Protein AF-0000000085050956 (afdb_homodimer)

Organism: Asticcacaulis excentricus (strain ATCC 15261 / DSM 4724 / KCTC 12464 / NCIMB 9791 / VKM B-1370 / CB 48) (NCBI:txid573065)

Foldseek 3Di:
DPVPDDPVRVVCLLVVLQVLLVLLVVLLVQLVVVHAPVPHGSLNSLLVSLLVVLLVLLVVLVVLCVVPLDVDPVSPVVSVVLNVLSVVLVVCVVVVNSLVSLVSSLVSLVVSLVVQVVCCVVRSHPPVSSVSSVVSSVSSSVSSVSSSVSD/DPVPDDPVRVVCLLVVLQVLLVLLVVLLVQLVVVHAPVPHGSLNSLLVSLLVVLLVLLVVLVVLCVVPLDVDPVSPVVSVVLNVLSVVLVVCVVVVNSLVSLVSSLVSLVVSLVVQVVCCVVRSHPPVSSVSSVVSSVSSSVSSVSSSVSD

Radius of gyration: 18.23 Å; Cα contacts (8 Å, |Δi|>4): 485; chains: 2; bounding box: 40×50×44 Å

pLDDT: mean 95.07, std 8.27, range [38.91, 98.94]

Structure (mmCIF, N/CA/C/O backbone):
data_AF-0000000085050956-model_v1
#
loop_
_entity.id
_entity.type
_entity.pdbx_description
1 polymer 'DUF3429 domain-containing protein'
#
loop_
_atom_site.group_PDB
_atom_site.id
_atom_site.type_symbol
_atom_site.label_atom_id
_atom_site.label_alt_id
_atom_site.label_comp_id
_atom_site.label_asym_id
_atom_site.label_entity_id
_atom_site.label_seq_id
_atom_site.pdbx_PDB_ins_code
_atom_site.Cartn_x
_atom_site.Cartn_y
_atom_site.Cartn_z
_atom_site.occupancy
_atom_site.B_iso_or_equiv
_atom_site.auth_seq_id
_atom_site.auth_comp_id
_atom_site.auth_asym_id
_atom_site.auth_atom_id
_atom_site.pdbx_PDB_model_num
ATOM 1 N N . MET A 1 1 ? 11.992 17.391 16.344 1 38.91 1 MET A N 1
ATOM 2 C CA . MET A 1 1 ? 11.016 16.438 16.875 1 38.91 1 MET A CA 1
ATOM 3 C C . MET A 1 1 ? 9.594 16.906 16.594 1 38.91 1 MET A C 1
ATOM 5 O O . MET A 1 1 ? 9.242 18.062 16.844 1 38.91 1 MET A O 1
ATOM 9 N N . ASP A 1 2 ? 8.93 16.328 15.602 1 52.22 2 ASP A N 1
ATOM 10 C CA . ASP A 1 2 ? 7.715 16.922 15.062 1 52.22 2 ASP A CA 1
ATOM 11 C C . ASP A 1 2 ? 6.742 17.297 16.172 1 52.22 2 ASP A C 1
ATOM 13 O O . ASP A 1 2 ? 6.215 16.438 16.875 1 52.22 2 ASP A O 1
ATOM 17 N N . ALA A 1 3 ? 6.887 18.297 16.719 1 57.88 3 ALA A N 1
ATOM 18 C CA . ALA A 1 3 ? 6.223 18.953 17.844 1 57.88 3 ALA A CA 1
ATOM 19 C C . ALA A 1 3 ? 4.727 18.656 17.844 1 57.88 3 ALA A C 1
ATOM 21 O O . ALA A 1 3 ? 4.082 18.719 18.891 1 57.88 3 ALA A O 1
ATOM 22 N N . THR A 1 4 ? 4.281 17.906 16.75 1 69.56 4 THR A N 1
ATOM 23 C CA . THR A 1 4 ? 2.832 17.734 16.719 1 69.56 4 THR A CA 1
ATOM 24 C C . THR A 1 4 ? 2.439 16.344 17.188 1 69.56 4 THR A C 1
ATOM 26 O O . THR A 1 4 ? 1.281 16.094 17.531 1 69.56 4 THR A O 1
ATOM 29 N N . LEU A 1 5 ? 3.475 15.43 17.406 1 82.06 5 LEU A N 1
ATOM 30 C CA . LEU A 1 5 ? 3.133 14.078 17.828 1 82.06 5 LEU A CA 1
ATOM 31 C C . LEU A 1 5 ? 3.254 13.938 19.344 1 82.06 5 LEU A C 1
ATOM 33 O O . LEU A 1 5 ? 4.215 14.43 19.938 1 82.06 5 LEU A O 1
ATOM 37 N N . SER A 1 6 ? 2.295 13.344 19.938 1 83.75 6 SER A N 1
ATOM 38 C CA . SER A 1 6 ? 2.393 13 21.359 1 83.75 6 SER A CA 1
ATOM 39 C C . SER A 1 6 ? 3.479 11.961 21.594 1 83.75 6 SER A C 1
ATOM 41 O O . SER A 1 6 ? 3.936 11.305 20.656 1 83.75 6 SER A O 1
ATOM 43 N N . LYS A 1 7 ? 3.924 11.844 22.859 1 87.81 7 LYS A N 1
ATOM 44 C CA . LYS A 1 7 ? 4.906 10.836 23.219 1 87.81 7 LYS A CA 1
ATOM 45 C C . LYS A 1 7 ? 4.418 9.438 22.859 1 87.81 7 LYS A C 1
ATOM 47 O O . LYS A 1 7 ? 5.199 8.602 22.391 1 87.81 7 LYS A O 1
ATOM 52 N N . LEU A 1 8 ? 3.156 9.164 23.109 1 86.06 8 LEU A N 1
ATOM 53 C CA . LEU A 1 8 ? 2.562 7.867 22.781 1 86.06 8 LEU A CA 1
ATOM 54 C C . LEU A 1 8 ? 2.572 7.617 21.281 1 86.06 8 LEU A C 1
ATOM 56 O O . LEU A 1 8 ? 2.889 6.512 20.844 1 86.06 8 LEU A O 1
ATOM 60 N N . ASP A 1 9 ? 2.281 8.555 20.5 1 90.25 9 ASP A N 1
ATOM 61 C CA . ASP A 1 9 ? 2.338 8.438 19.047 1 90.25 9 ASP A CA 1
ATOM 62 C C . ASP A 1 9 ? 3.744 8.078 18.578 1 90.25 9 ASP A C 1
ATOM 64 O O . ASP A 1 9 ? 3.916 7.188 17.734 1 90.25 9 ASP A O 1
ATOM 68 N N . THR A 1 10 ? 4.68 8.734 19.172 1 92.06 10 THR A N 1
ATOM 69 C CA . THR A 1 10 ? 6.062 8.516 18.766 1 92.06 10 THR A CA 1
ATOM 70 C C . THR A 1 10 ? 6.492 7.078 19.031 1 92.06 10 THR A C 1
ATOM 72 O O . THR A 1 10 ? 7.176 6.457 18.219 1 92.06 10 THR A O 1
ATOM 75 N N . ARG A 1 11 ? 6.117 6.598 20.172 1 94.44 11 ARG A N 1
ATOM 76 C CA . ARG A 1 11 ? 6.441 5.219 20.531 1 94.44 11 ARG A CA 1
ATOM 77 C C . ARG A 1 11 ? 5.82 4.238 19.531 1 94.44 11 ARG A C 1
ATOM 79 O O . ARG A 1 11 ? 6.473 3.283 19.109 1 94.44 11 ARG A O 1
ATOM 86 N N . TRP A 1 12 ? 4.617 4.441 19.172 1 94.75 12 TRP A N 1
ATOM 87 C CA . TRP A 1 12 ? 3.918 3.547 18.25 1 94.75 12 TRP A CA 1
ATOM 88 C C . TRP A 1 12 ? 4.457 3.695 16.828 1 94.75 12 TRP A C 1
ATOM 90 O O . TRP A 1 12 ? 4.551 2.713 16.094 1 94.75 12 TRP A O 1
ATOM 100 N N . VAL A 1 13 ? 4.781 4.914 16.406 1 96.06 13 VAL A N 1
ATOM 101 C CA . VAL A 1 13 ? 5.391 5.137 15.094 1 96.06 13 VAL A CA 1
ATOM 102 C C . VAL A 1 13 ? 6.684 4.332 14.984 1 96.06 13 VAL A C 1
ATOM 104 O O . VAL A 1 13 ? 6.902 3.623 14 1 96.06 13 VAL A O 1
ATOM 107 N N . THR A 1 14 ? 7.508 4.426 16.031 1 97 14 THR A N 1
ATOM 108 C CA . THR A 1 14 ? 8.789 3.721 16.031 1 97 14 THR A CA 1
ATOM 109 C C . THR A 1 14 ? 8.57 2.211 16.031 1 97 14 THR A C 1
ATOM 111 O O . THR A 1 14 ? 9.141 1.492 15.211 1 97 14 THR A O 1
ATOM 114 N N . ALA A 1 15 ? 7.73 1.714 16.875 1 97.62 15 ALA A N 1
ATOM 115 C CA . ALA A 1 15 ? 7.504 0.28 17.031 1 97.62 15 ALA A CA 1
ATOM 116 C C . ALA A 1 15 ? 6.898 -0.323 15.766 1 97.62 15 ALA A C 1
ATOM 118 O O . ALA A 1 15 ? 7.332 -1.382 15.305 1 97.62 15 ALA A O 1
ATOM 119 N N . LEU A 1 16 ? 5.906 0.321 15.211 1 98.12 16 LEU A N 1
ATOM 120 C CA . LEU A 1 16 ? 5.203 -0.215 14.055 1 98.12 16 LEU A CA 1
ATOM 121 C C . LEU A 1 16 ? 6.07 -0.132 12.805 1 98.12 16 LEU A C 1
ATOM 123 O O . LEU A 1 16 ? 6.012 -1.011 11.938 1 98.12 16 LEU A O 1
ATOM 127 N N . THR A 1 17 ? 6.883 0.932 12.656 1 98.06 17 THR A N 1
ATOM 128 C CA . THR A 1 17 ? 7.812 1.037 11.539 1 98.06 17 THR A CA 1
ATOM 129 C C . THR A 1 17 ? 8.836 -0.095 11.578 1 98.06 17 THR A C 1
ATOM 131 O O . THR A 1 17 ? 9.07 -0.763 10.57 1 98.06 17 THR A O 1
ATOM 134 N N . LEU A 1 18 ? 9.352 -0.387 12.734 1 97.62 18 LEU A N 1
ATOM 135 C CA . LEU A 1 18 ? 10.344 -1.445 12.883 1 97.62 18 LEU A CA 1
ATOM 136 C C . LEU A 1 18 ? 9.711 -2.818 12.672 1 97.62 18 LEU A C 1
ATOM 138 O O . LEU A 1 18 ? 10.312 -3.693 12.047 1 97.62 18 LEU A O 1
ATOM 142 N N . ALA A 1 19 ? 8.5 -2.982 13.148 1 97.94 19 ALA A N 1
ATOM 143 C CA . ALA A 1 19 ? 7.797 -4.254 13.008 1 97.94 19 ALA A CA 1
ATOM 144 C C . ALA A 1 19 ? 7.539 -4.578 11.539 1 97.94 19 ALA A C 1
ATOM 146 O O . ALA A 1 19 ? 7.355 -5.742 11.18 1 97.94 19 ALA A O 1
ATOM 147 N N . GLY A 1 20 ? 7.539 -3.543 10.719 1 97.81 20 GLY A N 1
ATOM 148 C CA . GLY A 1 20 ? 7.324 -3.732 9.297 1 97.81 20 GLY A CA 1
ATOM 149 C C . GLY A 1 20 ? 8.414 -4.547 8.625 1 97.81 20 GLY A C 1
ATOM 150 O O . GLY A 1 20 ? 8.219 -5.078 7.531 1 97.81 20 GLY A O 1
ATOM 151 N N . GLY A 1 21 ? 9.531 -4.715 9.258 1 98.31 21 GLY A N 1
ATOM 152 C CA . GLY A 1 21 ? 10.648 -5.465 8.703 1 98.31 21 GLY A CA 1
ATOM 153 C C . GLY A 1 21 ? 10.578 -6.949 8.992 1 98.31 21 GLY A C 1
ATOM 154 O O . GLY A 1 21 ? 11.289 -7.742 8.375 1 98.31 21 GLY A O 1
ATOM 155 N N . LEU A 1 22 ? 9.711 -7.387 9.836 1 98.5 22 LEU A N 1
ATOM 156 C CA . LEU A 1 22 ? 9.695 -8.75 10.352 1 98.5 22 LEU A CA 1
ATOM 157 C C . LEU A 1 22 ? 9.391 -9.742 9.234 1 98.5 22 LEU A C 1
ATOM 159 O O . LEU A 1 22 ? 10.07 -10.766 9.094 1 98.5 22 LEU A O 1
ATOM 163 N N . PRO A 1 23 ? 8.43 -9.562 8.422 1 98.69 23 PRO A N 1
ATOM 164 C CA . PRO A 1 23 ? 8.148 -10.539 7.371 1 98.69 23 PRO A CA 1
ATOM 165 C C . PRO A 1 23 ? 9.297 -10.695 6.379 1 98.69 23 PRO A C 1
ATOM 167 O O . PRO A 1 23 ? 9.492 -11.773 5.812 1 98.69 23 PRO A O 1
ATOM 170 N N . PHE A 1 24 ? 10.047 -9.617 6.223 1 98.88 24 PHE A N 1
ATOM 171 C CA . PHE A 1 24 ? 11.188 -9.719 5.328 1 98.88 24 PHE A CA 1
ATOM 172 C C . PHE A 1 24 ? 12.25 -10.648 5.906 1 98.88 24 PHE A C 1
ATOM 174 O O . PHE A 1 24 ? 12.859 -11.43 5.176 1 98.88 24 PHE A O 1
ATOM 181 N N . ILE A 1 25 ? 12.477 -10.516 7.176 1 98.75 25 ILE A N 1
ATOM 182 C CA . ILE A 1 25 ? 13.406 -11.422 7.848 1 98.75 25 ILE A CA 1
ATOM 183 C C . ILE A 1 25 ? 12.914 -12.859 7.723 1 98.75 25 ILE A C 1
ATOM 185 O O . ILE A 1 25 ? 13.688 -13.766 7.426 1 98.75 25 ILE A O 1
ATOM 189 N N . ALA A 1 26 ? 11.656 -13.055 7.961 1 98.31 26 ALA A N 1
ATOM 190 C CA . ALA A 1 26 ? 11.055 -14.37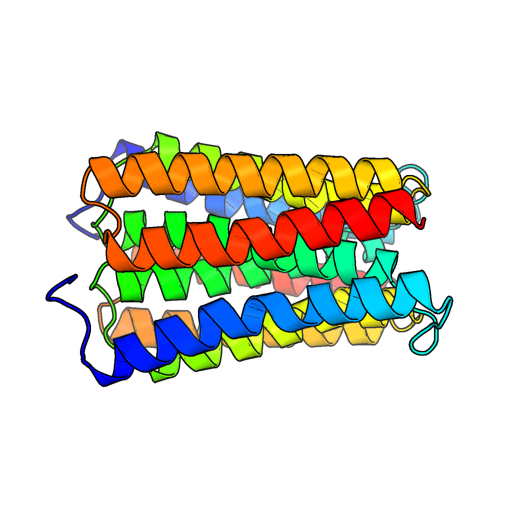5 7.812 1 98.31 26 ALA A CA 1
ATOM 191 C C . ALA A 1 26 ? 11.25 -14.914 6.398 1 98.31 26 ALA A C 1
ATOM 193 O O . ALA A 1 26 ? 11.523 -16.094 6.207 1 98.31 26 ALA A O 1
ATOM 194 N N . ALA A 1 27 ? 11.078 -14.094 5.418 1 98.56 27 ALA A N 1
ATOM 195 C CA . ALA A 1 27 ? 11.234 -14.5 4.023 1 98.56 27 ALA A CA 1
ATOM 196 C C . ALA A 1 27 ? 12.656 -14.984 3.752 1 98.56 27 ALA A C 1
ATOM 198 O O . ALA A 1 27 ? 12.852 -15.969 3.029 1 98.56 27 ALA A O 1
ATOM 199 N N . VAL A 1 28 ? 13.617 -14.297 4.305 1 98.69 28 VAL A N 1
ATOM 200 C CA . VAL A 1 28 ? 15.016 -14.695 4.148 1 98.69 28 VAL A CA 1
ATOM 201 C C . VAL A 1 28 ? 15.227 -16.078 4.766 1 98.69 28 VAL A C 1
ATOM 203 O O . VAL A 1 28 ? 15.844 -16.953 4.152 1 98.69 28 VAL A O 1
ATOM 206 N N . LEU A 1 29 ? 14.703 -16.234 5.969 1 98.31 29 LEU A N 1
ATOM 207 C CA . LEU A 1 29 ? 14.859 -17.516 6.656 1 98.31 29 LEU A CA 1
ATOM 208 C C . LEU A 1 29 ? 14.211 -18.641 5.859 1 98.31 29 LEU A C 1
ATOM 210 O O . LEU A 1 29 ? 14.789 -19.719 5.715 1 98.31 29 LEU A O 1
ATOM 214 N N . MET A 1 30 ? 13.078 -18.422 5.328 1 98.06 30 MET A N 1
ATOM 215 C CA . MET A 1 30 ? 12.375 -19.422 4.52 1 98.06 30 MET A CA 1
ATOM 216 C C . MET A 1 30 ? 13.172 -19.75 3.262 1 98.06 30 MET A C 1
ATOM 218 O O . MET A 1 30 ? 13.289 -20.922 2.893 1 98.06 30 MET A O 1
ATOM 222 N N . ALA A 1 31 ? 13.633 -18.766 2.609 1 97.62 31 ALA A N 1
ATOM 223 C CA . ALA A 1 31 ? 14.414 -18.984 1.395 1 97.62 31 ALA A CA 1
ATOM 224 C C . ALA A 1 31 ? 15.695 -19.766 1.697 1 97.62 31 ALA A C 1
ATOM 226 O O . ALA A 1 31 ? 16.062 -20.672 0.951 1 97.62 31 ALA A O 1
ATOM 227 N N . ALA A 1 32 ? 16.391 -19.438 2.75 1 97.69 32 ALA A N 1
ATOM 228 C CA . ALA A 1 32 ? 17.672 -20.062 3.123 1 97.69 32 ALA A CA 1
ATOM 229 C C . ALA A 1 32 ? 17.469 -21.516 3.51 1 97.69 32 ALA A C 1
ATOM 231 O O . ALA A 1 32 ? 18.312 -22.359 3.211 1 97.69 32 ALA A O 1
ATOM 232 N N . LEU A 1 33 ? 16.375 -21.781 4.156 1 97.06 33 LEU A N 1
ATOM 233 C CA . LEU A 1 33 ? 16.141 -23.125 4.66 1 97.06 33 LEU A CA 1
ATOM 234 C C . LEU A 1 33 ? 15.375 -23.969 3.639 1 97.06 33 LEU A C 1
ATOM 236 O O . LEU A 1 33 ? 15.219 -25.172 3.812 1 97.06 33 LEU A O 1
ATOM 240 N N . GLY A 1 34 ? 14.844 -23.359 2.59 1 95.06 34 GLY A N 1
ATOM 241 C CA . GLY A 1 34 ? 14.086 -24.047 1.565 1 95.06 34 GLY A CA 1
ATOM 242 C C . GLY A 1 34 ? 12.734 -24.531 2.057 1 95.06 34 GLY A C 1
ATOM 243 O O . GLY A 1 34 ? 12.25 -25.578 1.626 1 95.06 34 GLY A O 1
ATOM 244 N N . VAL A 1 35 ? 12.211 -23.766 3.021 1 94.88 35 VAL A N 1
ATOM 245 C CA . VAL A 1 35 ? 10.93 -24.188 3.58 1 94.88 35 VAL A CA 1
ATOM 246 C C . VAL A 1 35 ? 9.805 -23.328 3.004 1 94.88 35 VAL A C 1
ATOM 248 O O . VAL A 1 35 ? 10.047 -22.203 2.557 1 94.88 35 VAL A O 1
ATOM 251 N N . ARG A 1 36 ? 8.617 -23.875 2.99 1 94.06 36 ARG A N 1
ATOM 252 C CA . ARG A 1 36 ? 7.418 -23.172 2.541 1 94.06 36 ARG A CA 1
ATOM 253 C C . ARG A 1 36 ? 6.383 -23.078 3.658 1 94.06 36 ARG A C 1
ATOM 255 O O . ARG A 1 36 ? 6.316 -23.953 4.52 1 94.06 36 ARG A O 1
ATOM 262 N N . LEU A 1 37 ? 5.754 -21.969 3.762 1 91.25 37 LEU A N 1
ATOM 263 C CA . LEU A 1 37 ? 4.547 -21.859 4.566 1 91.25 37 LEU A CA 1
ATOM 264 C C . LEU A 1 37 ? 3.312 -22.234 3.754 1 91.25 37 LEU A C 1
ATOM 266 O O . LEU A 1 37 ? 2.768 -21.406 3.021 1 91.25 37 LEU A O 1
ATOM 270 N N . LEU A 1 38 ? 2.9 -23.531 3.912 1 87 38 LEU A N 1
ATOM 271 C CA . LEU A 1 38 ? 1.917 -24.109 3.008 1 87 38 LEU A CA 1
ATOM 272 C C . LEU A 1 38 ? 2.424 -24.094 1.569 1 87 38 LEU A C 1
ATOM 274 O O . LEU A 1 38 ? 3.414 -24.766 1.25 1 87 38 LEU A O 1
ATOM 278 N N . THR A 1 39 ? 1.884 -23.188 0.75 1 91.81 39 THR A N 1
ATOM 279 C CA . THR A 1 39 ? 2.32 -23.172 -0.642 1 91.81 39 THR A CA 1
ATOM 280 C C . THR A 1 39 ? 3.248 -21.984 -0.896 1 91.81 39 THR A C 1
ATOM 282 O O . THR A 1 39 ? 3.797 -21.844 -1.99 1 91.81 39 THR A O 1
ATOM 285 N N . LEU A 1 40 ? 3.498 -21.219 0.115 1 96.38 40 LEU A N 1
ATOM 286 C CA . LEU A 1 40 ? 4.188 -19.953 -0.066 1 96.38 40 LEU A CA 1
ATOM 287 C C . LEU A 1 40 ? 5.684 -20.109 0.182 1 96.38 40 LEU A C 1
ATOM 289 O O . LEU A 1 40 ? 6.098 -20.625 1.223 1 96.38 40 LEU A O 1
ATOM 293 N N . SER A 1 41 ? 6.477 -19.703 -0.752 1 97 41 SER A N 1
ATOM 294 C CA . SER A 1 41 ? 7.93 -19.703 -0.626 1 97 41 SER A CA 1
ATOM 295 C C . SER A 1 41 ? 8.438 -18.391 -0.049 1 97 41 SER A C 1
ATOM 297 O O . SER A 1 41 ? 7.664 -17.438 0.118 1 97 41 SER A O 1
ATOM 299 N N . GLY A 1 42 ? 9.727 -18.281 0.291 1 97.75 42 GLY A N 1
ATOM 300 C CA . GLY A 1 42 ? 10.367 -17.062 0.735 1 97.75 42 GLY A CA 1
ATOM 301 C C . GLY A 1 42 ? 10.164 -15.898 -0.223 1 97.75 42 GLY A C 1
ATOM 302 O O . GLY A 1 42 ? 9.703 -14.828 0.18 1 97.75 42 GLY A O 1
ATOM 303 N N . PRO A 1 43 ? 10.43 -16.156 -1.521 1 98.06 43 PRO A N 1
ATOM 304 C CA . PRO A 1 43 ? 10.219 -15.109 -2.516 1 98.06 43 PRO A CA 1
ATOM 305 C C . PRO A 1 43 ? 8.758 -14.656 -2.594 1 98.06 43 PRO A C 1
ATOM 307 O O . PRO A 1 43 ? 8.484 -13.469 -2.773 1 98.06 43 PRO A O 1
ATOM 310 N N . ASP A 1 44 ? 7.805 -15.523 -2.408 1 97.94 44 ASP A N 1
ATOM 311 C CA . ASP A 1 44 ? 6.395 -15.141 -2.4 1 97.94 44 ASP A CA 1
ATOM 312 C C . ASP A 1 44 ? 6.105 -14.141 -1.285 1 97.94 44 ASP A C 1
ATOM 314 O O . ASP A 1 44 ? 5.441 -13.125 -1.512 1 97.94 44 ASP A O 1
ATOM 318 N N . ILE A 1 45 ? 6.617 -14.461 -0.102 1 98.44 45 ILE A N 1
ATOM 319 C CA . ILE A 1 45 ? 6.406 -13.617 1.066 1 98.44 45 ILE A CA 1
ATOM 320 C C . ILE A 1 45 ? 7.086 -12.266 0.852 1 98.44 45 ILE A C 1
ATOM 322 O O . ILE A 1 45 ? 6.465 -11.211 1.041 1 98.44 45 ILE A O 1
ATOM 326 N N . ALA A 1 46 ? 8.336 -12.305 0.409 1 98.81 46 ALA A N 1
ATOM 327 C CA . ALA A 1 46 ? 9.125 -11.086 0.223 1 98.81 46 ALA A CA 1
ATOM 328 C C . ALA A 1 46 ? 8.477 -10.164 -0.81 1 98.81 46 ALA A C 1
ATOM 330 O O . ALA A 1 46 ? 8.367 -8.953 -0.595 1 98.81 46 ALA A O 1
ATOM 331 N N . ILE A 1 47 ? 8 -10.727 -1.901 1 98.81 47 ILE A N 1
ATOM 332 C CA . ILE A 1 47 ? 7.523 -9.93 -3.027 1 98.81 47 ILE A CA 1
ATOM 333 C C . ILE A 1 47 ? 6.141 -9.367 -2.705 1 98.81 47 ILE A C 1
ATOM 335 O O . ILE A 1 47 ? 5.891 -8.172 -2.898 1 98.81 47 ILE A O 1
ATOM 339 N N . THR A 1 48 ? 5.223 -10.164 -2.203 1 98.75 48 THR A N 1
ATOM 340 C CA . THR A 1 48 ? 3.879 -9.68 -1.92 1 98.75 48 THR A CA 1
ATOM 341 C C . THR A 1 48 ? 3.902 -8.664 -0.781 1 98.75 48 THR A C 1
ATOM 343 O O . THR A 1 48 ? 3.271 -7.605 -0.872 1 98.75 48 THR A O 1
ATOM 346 N N . TYR A 1 49 ? 4.66 -8.961 0.228 1 98.88 49 TYR A N 1
ATOM 347 C CA . TYR A 1 49 ? 4.75 -8.039 1.353 1 98.88 49 TYR A CA 1
ATOM 348 C C . TYR A 1 49 ? 5.488 -6.766 0.955 1 98.88 49 TYR A C 1
ATOM 350 O O . TYR A 1 49 ? 5.121 -5.668 1.381 1 98.88 49 TYR A O 1
ATOM 358 N N . GLY A 1 50 ? 6.555 -6.934 0.204 1 98.94 50 GLY A N 1
ATOM 359 C CA . GLY A 1 50 ? 7.277 -5.77 -0.289 1 98.94 50 GLY A CA 1
ATOM 360 C C . GLY A 1 50 ? 6.402 -4.809 -1.066 1 98.94 50 GLY A C 1
ATOM 361 O O . GLY A 1 50 ? 6.496 -3.592 -0.886 1 98.94 50 GLY A O 1
ATOM 362 N N . ALA A 1 51 ? 5.566 -5.332 -1.925 1 98.88 51 ALA A N 1
ATOM 363 C CA . ALA A 1 51 ? 4.66 -4.484 -2.693 1 98.88 51 ALA A CA 1
ATOM 364 C C . ALA A 1 51 ? 3.684 -3.754 -1.775 1 98.88 51 ALA A C 1
ATOM 366 O O . ALA A 1 51 ? 3.375 -2.58 -1.996 1 98.88 51 ALA A O 1
ATOM 367 N N . VAL A 1 52 ? 3.238 -4.418 -0.758 1 98.75 52 VAL A N 1
ATOM 368 C CA . VAL A 1 52 ? 2.287 -3.883 0.209 1 98.75 52 VAL A CA 1
ATOM 369 C C . VAL A 1 52 ? 2.932 -2.742 0.993 1 98.75 52 VAL A C 1
ATOM 371 O O . VAL A 1 52 ? 2.361 -1.655 1.103 1 98.75 52 VAL A O 1
ATOM 374 N N . ILE A 1 53 ? 4.074 -2.934 1.493 1 98.88 53 ILE A N 1
ATOM 375 C CA . ILE A 1 53 ? 4.746 -1.932 2.314 1 98.88 53 ILE A CA 1
ATOM 376 C C . ILE A 1 53 ? 5.172 -0.753 1.442 1 98.88 53 ILE A C 1
ATOM 378 O O . ILE A 1 53 ? 5.074 0.403 1.857 1 98.88 53 ILE A O 1
ATOM 382 N N . ALA A 1 54 ? 5.719 -1.061 0.273 1 98.94 54 ALA A N 1
ATOM 383 C CA . ALA A 1 54 ? 6.074 0.026 -0.636 1 98.94 54 ALA A CA 1
ATOM 384 C C . ALA A 1 54 ? 4.859 0.895 -0.955 1 98.94 54 ALA A C 1
ATOM 386 O O . ALA A 1 54 ? 4.957 2.123 -0.974 1 98.94 54 ALA A O 1
ATOM 387 N N . SER A 1 55 ? 3.719 0.309 -1.198 1 98.94 55 SER A N 1
ATOM 388 C CA . SER A 1 55 ? 2.49 1.039 -1.497 1 98.94 55 SER A CA 1
ATOM 389 C C . SER A 1 55 ? 2.018 1.843 -0.29 1 98.94 55 SER A C 1
ATOM 391 O O . SER A 1 55 ? 1.496 2.949 -0.44 1 98.94 55 SER A O 1
ATOM 393 N N . PHE A 1 56 ? 2.182 1.274 0.877 1 98.94 56 PHE A N 1
ATOM 394 C CA . PHE A 1 56 ? 1.9 1.978 2.123 1 98.94 56 PHE A CA 1
ATOM 395 C C . PHE A 1 56 ? 2.693 3.275 2.205 1 98.94 56 PHE A C 1
ATOM 397 O O . PHE A 1 56 ? 2.143 4.324 2.541 1 98.94 56 PHE A O 1
ATOM 404 N N . LEU A 1 57 ? 3.955 3.203 1.862 1 98.88 57 LEU A N 1
ATOM 405 C CA . LEU A 1 57 ? 4.824 4.375 1.919 1 98.88 57 LEU A CA 1
ATOM 406 C C . LEU A 1 57 ? 4.418 5.402 0.871 1 98.88 57 LEU A C 1
ATOM 408 O O . LEU A 1 57 ? 4.523 6.609 1.105 1 98.88 57 LEU A O 1
ATOM 412 N N . CYS A 1 58 ? 3.996 4.926 -0.294 1 98.81 58 CYS A N 1
ATOM 413 C CA . CYS A 1 58 ? 3.475 5.844 -1.299 1 98.81 58 CYS A CA 1
ATOM 414 C C . CYS A 1 58 ? 2.248 6.586 -0.776 1 98.81 58 CYS A C 1
ATOM 416 O O . CYS A 1 58 ? 2.115 7.793 -0.978 1 98.81 58 CYS A O 1
ATOM 418 N N . GLY A 1 59 ? 1.372 5.836 -0.068 1 98.62 59 GLY A N 1
ATOM 419 C CA . GLY A 1 59 ? 0.212 6.457 0.551 1 98.62 59 GLY A CA 1
ATOM 420 C C . GLY A 1 59 ? 0.576 7.457 1.631 1 98.62 59 GLY A C 1
ATOM 421 O O . GLY A 1 59 ? -0.075 8.492 1.767 1 98.62 59 GLY A O 1
ATOM 422 N N . LEU A 1 60 ? 1.57 7.145 2.361 1 98.31 60 LEU A N 1
ATOM 423 C CA . LEU A 1 60 ? 2.051 8.039 3.408 1 98.31 60 LEU A CA 1
ATOM 424 C C . LEU A 1 60 ? 2.398 9.414 2.832 1 98.31 60 LEU A C 1
ATOM 426 O O . LEU A 1 60 ? 2.064 10.438 3.422 1 98.31 60 LEU A O 1
ATOM 430 N N . HIS A 1 61 ? 3.025 9.445 1.652 1 97.88 61 HIS A N 1
ATOM 431 C CA . HIS A 1 61 ? 3.342 10.711 0.99 1 97.88 61 HIS A CA 1
ATOM 432 C C . HIS A 1 61 ? 2.076 11.484 0.639 1 97.88 61 HIS A C 1
ATOM 434 O O . HIS A 1 61 ? 2.025 12.703 0.792 1 97.88 61 HIS A O 1
ATOM 440 N N . TRP A 1 62 ? 1.091 10.766 0.177 1 97.12 62 TRP A N 1
ATOM 441 C CA . TRP A 1 62 ? -0.197 11.391 -0.099 1 97.12 62 TRP A CA 1
ATOM 442 C C . TRP A 1 62 ? -0.78 12.016 1.164 1 97.12 62 TRP A C 1
ATOM 444 O O . TRP A 1 62 ? -1.304 13.133 1.128 1 97.12 62 TRP A O 1
ATOM 454 N N . GLY A 1 63 ? -0.71 11.273 2.248 1 96 63 GLY A N 1
ATOM 455 C CA . GLY A 1 63 ? -1.218 11.789 3.512 1 96 63 GLY A CA 1
ATOM 456 C C . GLY A 1 63 ? -0.538 13.078 3.947 1 96 63 GLY A C 1
ATOM 457 O O . GLY A 1 63 ? -1.187 13.977 4.484 1 96 63 GLY A O 1
ATOM 458 N N . LEU A 1 64 ? 0.731 13.18 3.727 1 94.69 64 LEU A N 1
ATOM 459 C CA . LEU A 1 64 ? 1.469 14.391 4.066 1 94.69 64 LEU A CA 1
ATOM 460 C C . LEU A 1 64 ? 0.968 15.578 3.252 1 94.69 64 LEU A C 1
ATOM 462 O O . LEU A 1 64 ? 0.878 16.688 3.768 1 94.69 64 LEU A O 1
ATOM 466 N N . VAL A 1 65 ? 0.649 15.305 1.993 1 94 65 VAL A N 1
ATOM 467 C CA . VAL A 1 65 ? 0.162 16.375 1.127 1 94 65 VAL A CA 1
ATOM 468 C C . VAL A 1 65 ? -1.247 16.781 1.551 1 94 65 VAL A C 1
ATOM 470 O O . VAL A 1 65 ? -1.53 17.969 1.729 1 94 65 VAL A O 1
ATOM 473 N N . LEU A 1 66 ? -2.094 15.828 1.801 1 92.94 66 LEU A N 1
ATOM 474 C CA . LEU A 1 66 ? -3.48 16.109 2.16 1 92.94 66 LEU A CA 1
ATOM 475 C C . LEU A 1 66 ? -3.566 16.75 3.541 1 92.94 66 LEU A C 1
ATOM 477 O O . LEU A 1 66 ? -4.484 17.516 3.814 1 92.94 66 LEU A O 1
ATOM 481 N N . GLY A 1 67 ? -2.582 16.391 4.281 1 89 67 GLY A N 1
ATOM 482 C CA . GLY A 1 67 ? -2.543 16.953 5.621 1 89 67 GLY A CA 1
ATOM 483 C C . GLY A 1 67 ? -1.889 18.328 5.676 1 89 67 GLY A C 1
ATOM 484 O O . GLY A 1 67 ? -1.859 18.969 6.727 1 89 67 GLY A O 1
ATOM 485 N N . GLY A 1 68 ? -1.335 18.781 4.582 1 86 68 GLY A N 1
ATOM 486 C CA . GLY A 1 68 ? -0.835 20.141 4.492 1 86 68 GLY A CA 1
ATOM 487 C C . GLY A 1 68 ? 0.641 20.266 4.82 1 86 68 GLY A C 1
ATOM 488 O O . GLY A 1 68 ? 1.169 21.375 4.945 1 86 68 GLY A O 1
ATOM 489 N N . ARG A 1 69 ? 1.25 19.125 4.949 1 79.5 69 ARG A N 1
ATOM 490 C CA . ARG A 1 69 ? 2.652 19.188 5.348 1 79.5 69 ARG A CA 1
ATOM 491 C C . ARG A 1 69 ? 3.566 19.234 4.125 1 79.5 69 ARG A C 1
ATOM 493 O O . ARG A 1 69 ? 4.742 19.594 4.238 1 79.5 69 ARG A O 1
ATOM 500 N N . ALA A 1 70 ? 3.014 18.859 3.023 1 76.19 70 ALA A N 1
ATOM 501 C CA . ALA A 1 70 ? 3.771 18.906 1.776 1 76.19 70 ALA A CA 1
ATOM 502 C C . ALA A 1 70 ? 2.906 19.422 0.628 1 76.19 70 ALA A C 1
ATOM 504 O O . ALA A 1 70 ? 1.722 19.094 0.54 1 76.19 70 ALA A O 1
ATOM 505 N N . GLN A 1 71 ? 3.219 20.5 0.141 1 69.88 71 GLN A N 1
ATOM 506 C CA . GLN A 1 71 ? 2.498 21.016 -1.02 1 69.88 71 GLN A CA 1
ATOM 507 C C . GLN A 1 71 ? 3.277 20.766 -2.307 1 69.88 71 GLN A C 1
ATOM 509 O O . GLN A 1 71 ? 4.102 21.578 -2.711 1 69.88 71 GLN A O 1
ATOM 514 N N . ALA A 1 72 ? 2.938 19.719 -2.771 1 84.88 72 ALA A N 1
ATOM 515 C CA . ALA A 1 72 ? 3.791 19.375 -3.904 1 84.88 72 ALA A CA 1
ATOM 516 C C . ALA A 1 72 ? 3.098 18.375 -4.832 1 84.88 72 ALA A C 1
ATOM 518 O O . ALA A 1 72 ? 2.988 17.188 -4.516 1 84.88 72 ALA A O 1
ATOM 519 N N . THR A 1 73 ? 2.623 18.828 -5.93 1 91.19 73 THR A N 1
ATOM 520 C CA . THR A 1 73 ? 2.01 18.031 -6.98 1 91.19 73 THR A CA 1
ATOM 521 C C . THR A 1 73 ? 2.949 16.906 -7.426 1 91.19 73 THR A C 1
ATOM 523 O O . THR A 1 73 ? 2.508 15.797 -7.715 1 91.19 73 THR A O 1
ATOM 526 N N . TRP A 1 74 ? 4.172 17.266 -7.473 1 95.06 74 TRP A N 1
ATOM 527 C CA . TRP A 1 74 ? 5.133 16.266 -7.941 1 95.06 74 TRP A CA 1
ATOM 528 C C . TRP A 1 74 ? 5.141 15.047 -7.027 1 95.06 74 TRP A C 1
ATOM 530 O O . TRP A 1 74 ? 5.355 13.922 -7.488 1 95.06 74 TRP A O 1
ATOM 540 N N . LEU A 1 75 ? 4.914 15.258 -5.754 1 96.88 75 LEU A N 1
ATOM 541 C CA . LEU A 1 75 ? 4.922 14.172 -4.781 1 96.88 75 LEU A CA 1
ATOM 542 C C . LEU A 1 75 ? 3.729 13.242 -4.992 1 96.88 75 LEU A C 1
ATOM 544 O O . LEU A 1 75 ? 3.859 12.023 -4.898 1 96.88 75 LEU A O 1
ATOM 548 N N . LEU A 1 76 ? 2.58 13.797 -5.301 1 97.38 76 LEU A N 1
ATOM 549 C CA . LEU A 1 76 ? 1.391 13.008 -5.602 1 97.38 76 LEU A CA 1
ATOM 550 C C . LEU A 1 76 ? 1.628 12.117 -6.816 1 97.38 76 LEU A C 1
ATOM 552 O O . LEU A 1 76 ? 1.386 10.906 -6.758 1 97.38 76 LEU A O 1
ATOM 556 N N . ILE A 1 77 ? 2.119 12.664 -7.859 1 97.81 77 ILE A N 1
ATOM 557 C CA . ILE A 1 77 ? 2.332 11.961 -9.117 1 97.81 77 ILE A CA 1
ATOM 558 C C . ILE A 1 77 ? 3.41 10.891 -8.938 1 97.81 77 ILE A C 1
ATOM 560 O O . ILE A 1 77 ? 3.217 9.734 -9.312 1 97.81 77 ILE A O 1
ATOM 564 N N . LEU A 1 78 ? 4.523 11.305 -8.336 1 98.12 78 LEU A N 1
ATOM 565 C CA . LEU A 1 78 ? 5.633 10.375 -8.148 1 98.12 78 LEU A CA 1
ATOM 566 C C . LEU A 1 78 ? 5.219 9.203 -7.266 1 98.12 78 LEU A C 1
ATOM 568 O O . LEU A 1 78 ? 5.605 8.062 -7.52 1 98.12 78 LEU A O 1
ATOM 572 N N . SER A 1 79 ? 4.445 9.445 -6.23 1 98.44 79 SER A N 1
ATOM 573 C CA . SER A 1 79 ? 3.971 8.383 -5.352 1 98.44 79 SER A CA 1
ATOM 574 C C . SER A 1 79 ? 3.123 7.371 -6.113 1 98.44 79 SER A C 1
ATOM 576 O O . SER A 1 79 ? 3.256 6.16 -5.91 1 98.44 79 SER A O 1
ATOM 578 N N . ASN A 1 80 ? 2.258 7.883 -7.016 1 98.62 80 ASN A N 1
ATOM 579 C CA . ASN A 1 80 ? 1.435 6.977 -7.805 1 98.62 80 ASN A CA 1
ATOM 580 C C . ASN A 1 80 ? 2.281 6.148 -8.766 1 98.62 80 ASN A C 1
ATOM 582 O O . ASN A 1 80 ? 2.016 4.961 -8.977 1 98.62 80 ASN A O 1
ATOM 586 N N . VAL A 1 81 ? 3.262 6.754 -9.367 1 98.69 81 VAL A N 1
ATOM 587 C CA . VAL A 1 81 ? 4.148 6.047 -10.289 1 98.69 81 VAL A CA 1
ATOM 588 C C . VAL A 1 81 ? 4.906 4.953 -9.539 1 98.69 81 VAL A C 1
ATOM 590 O O . VAL A 1 81 ? 4.977 3.811 -9.992 1 98.69 81 VAL A O 1
ATOM 593 N N . LEU A 1 82 ? 5.445 5.27 -8.398 1 98.88 82 LEU A N 1
ATOM 594 C CA . LEU A 1 82 ? 6.191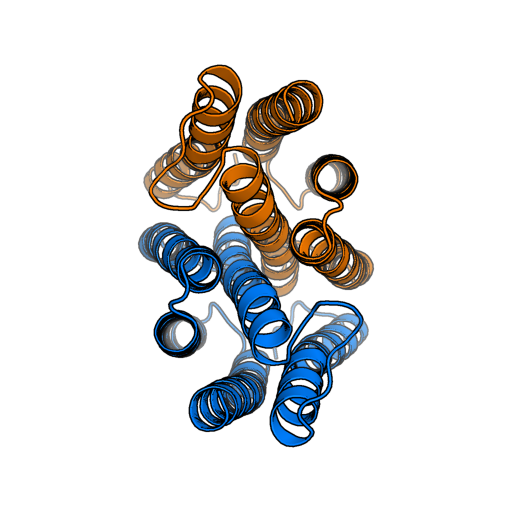 4.305 -7.598 1 98.88 82 LEU A CA 1
ATOM 595 C C . LEU A 1 82 ? 5.281 3.195 -7.09 1 98.88 82 LEU A C 1
ATOM 597 O O . LEU A 1 82 ? 5.699 2.039 -6.988 1 98.88 82 LEU A O 1
ATOM 601 N N . CYS A 1 83 ? 4.035 3.57 -6.785 1 98.88 83 CYS A N 1
ATOM 602 C CA . CYS A 1 83 ? 3.066 2.572 -6.34 1 98.88 83 CYS A CA 1
ATOM 603 C C . CYS A 1 83 ? 2.758 1.576 -7.449 1 98.88 83 CYS A C 1
ATOM 605 O O . CYS A 1 83 ? 2.666 0.373 -7.203 1 98.88 83 CYS A O 1
ATOM 607 N N . LEU A 1 84 ? 2.645 2.047 -8.672 1 98.88 84 LEU A N 1
ATOM 608 C CA . LEU A 1 84 ? 2.414 1.171 -9.812 1 98.88 84 LEU A CA 1
ATOM 609 C C . LEU A 1 84 ? 3.629 0.287 -10.078 1 98.88 84 LEU A C 1
ATOM 611 O O . LEU A 1 84 ? 3.486 -0.879 -10.445 1 98.88 84 LEU A O 1
ATOM 615 N N . LEU A 1 85 ? 4.785 0.831 -9.883 1 98.88 85 LEU A N 1
ATOM 616 C CA . LEU A 1 85 ? 5.992 0.023 -10.008 1 98.88 85 LEU A CA 1
ATOM 617 C C . LEU A 1 85 ? 6.039 -1.054 -8.93 1 98.88 85 LEU A C 1
ATOM 619 O O . LEU A 1 85 ? 6.445 -2.188 -9.195 1 98.88 85 LEU A O 1
ATOM 623 N N . ALA A 1 86 ? 5.664 -0.726 -7.738 1 98.88 86 ALA A N 1
ATOM 624 C CA . ALA A 1 86 ? 5.598 -1.723 -6.672 1 98.88 86 ALA A CA 1
ATOM 625 C C . ALA A 1 86 ? 4.625 -2.844 -7.027 1 98.88 86 ALA A C 1
ATOM 627 O O . ALA A 1 86 ? 4.898 -4.016 -6.766 1 98.88 86 ALA A O 1
ATOM 628 N N . TRP A 1 87 ? 3.545 -2.457 -7.641 1 98.88 87 TRP A N 1
ATOM 629 C CA . TRP A 1 87 ? 2.543 -3.432 -8.055 1 98.88 87 TRP A CA 1
ATOM 630 C C . TRP A 1 87 ? 3.1 -4.359 -9.133 1 98.88 87 TRP A C 1
ATOM 632 O O . TRP A 1 87 ? 2.725 -5.531 -9.211 1 98.88 87 TRP A O 1
ATOM 642 N N . SER A 1 88 ? 4.016 -3.91 -9.938 1 98.62 88 SER A N 1
ATOM 643 C CA . SER A 1 88 ? 4.59 -4.762 -10.977 1 98.62 88 SER A CA 1
ATOM 644 C C . SER A 1 88 ? 5.359 -5.93 -10.367 1 98.62 88 SER A C 1
ATOM 646 O O . SER A 1 88 ? 5.551 -6.961 -11.016 1 98.62 88 SER A O 1
ATOM 648 N N . GLY A 1 89 ? 5.773 -5.805 -9.102 1 98.38 89 GLY A N 1
ATOM 649 C CA . GLY A 1 89 ? 6.48 -6.883 -8.422 1 98.38 89 GLY A CA 1
ATOM 650 C C . GLY A 1 89 ? 5.703 -8.188 -8.398 1 98.38 89 GLY A C 1
ATOM 651 O O . GLY A 1 89 ? 6.098 -9.156 -9.047 1 98.38 89 GLY A O 1
ATOM 652 N N . PRO A 1 90 ? 4.535 -8.195 -7.758 1 98.19 90 PRO A N 1
ATOM 653 C CA . PRO A 1 90 ? 3.73 -9.422 -7.73 1 98.19 90 PRO A CA 1
ATOM 654 C C . PRO A 1 90 ? 3.314 -9.883 -9.125 1 98.19 90 PRO A C 1
ATOM 656 O O . PRO A 1 90 ? 3.186 -11.086 -9.367 1 98.19 90 PRO A O 1
ATOM 659 N N . LEU A 1 91 ? 3.117 -8.984 -10.094 1 98 91 LEU A N 1
ATOM 660 C CA . LEU A 1 91 ? 2.76 -9.375 -11.445 1 98 91 LEU A CA 1
ATOM 661 C C . LEU A 1 91 ? 3.9 -10.141 -12.109 1 98 91 LEU A C 1
ATOM 663 O O . LEU A 1 91 ? 3.674 -11.156 -12.773 1 98 91 LEU A O 1
ATOM 667 N N . LEU A 1 92 ? 5.062 -9.648 -11.938 1 97.81 92 LEU A N 1
ATOM 668 C CA . LEU A 1 92 ? 6.238 -10.328 -12.469 1 97.81 92 LEU A CA 1
ATOM 669 C C . LEU A 1 92 ? 6.418 -11.695 -11.82 1 97.81 92 LEU A C 1
ATOM 671 O O . LEU A 1 92 ? 6.703 -12.68 -12.508 1 97.81 92 LEU A O 1
ATOM 675 N N . ALA A 1 93 ? 6.242 -11.742 -10.531 1 97.06 93 ALA A N 1
ATOM 676 C CA . ALA A 1 93 ? 6.402 -13 -9.805 1 97.06 93 ALA A CA 1
ATOM 677 C C . ALA A 1 93 ? 5.391 -14.039 -10.289 1 97.06 93 ALA A C 1
ATOM 679 O O . ALA A 1 93 ? 5.734 -15.203 -10.484 1 97.06 93 ALA A O 1
ATOM 680 N N . LEU A 1 94 ? 4.16 -13.609 -10.5 1 96.12 94 LEU A N 1
ATOM 681 C CA . LEU A 1 94 ? 3.104 -14.5 -10.977 1 96.12 94 LEU A CA 1
ATOM 682 C C . LEU A 1 94 ? 3.398 -14.984 -12.391 1 96.12 94 LEU A C 1
ATOM 684 O O . LEU A 1 94 ? 2.854 -16 -12.828 1 96.12 94 LEU A O 1
ATOM 688 N N . SER A 1 95 ? 4.215 -14.211 -13.062 1 95.5 95 SER A N 1
ATOM 689 C CA . SER A 1 95 ? 4.562 -14.562 -14.43 1 95.5 95 SER A CA 1
ATOM 690 C C . SER A 1 95 ? 5.879 -15.336 -14.484 1 95.5 95 SER A C 1
ATOM 692 O O . SER A 1 95 ? 6.422 -15.562 -15.57 1 95.5 95 SER A O 1
ATOM 694 N N . GLY A 1 96 ? 6.453 -15.672 -13.359 1 94.38 96 GLY A N 1
ATOM 695 C CA . GLY A 1 96 ? 7.621 -16.531 -13.297 1 94.38 96 GLY A CA 1
ATOM 696 C C . GLY A 1 96 ? 8.922 -15.766 -13.203 1 94.38 96 GLY A C 1
ATOM 697 O O . GLY A 1 96 ? 10.008 -16.344 -13.281 1 94.38 96 GLY A O 1
ATOM 698 N N . TRP A 1 97 ? 8.859 -14.406 -13.039 1 96.44 97 TRP A N 1
ATOM 699 C CA . TRP A 1 97 ? 10.055 -13.57 -13 1 96.44 97 TRP A CA 1
ATOM 700 C C . TRP A 1 97 ? 10.297 -13.016 -11.602 1 96.44 97 TRP A C 1
ATOM 702 O O . TRP A 1 97 ? 10.297 -11.805 -11.398 1 96.44 97 TRP A O 1
ATOM 712 N N . SER A 1 98 ? 10.648 -13.906 -10.688 1 97 98 SER A N 1
ATOM 713 C CA . SER A 1 98 ? 10.742 -13.547 -9.281 1 97 98 SER A CA 1
ATOM 714 C C . SER A 1 98 ? 11.961 -12.656 -9.023 1 97 98 SER A C 1
ATOM 716 O O . SER A 1 98 ? 11.883 -11.711 -8.234 1 97 98 SER A O 1
ATOM 718 N N . VAL A 1 99 ? 13.078 -12.93 -9.672 1 98 99 VAL A N 1
ATOM 719 C CA . VAL A 1 99 ? 14.281 -12.141 -9.438 1 98 99 VAL A CA 1
ATOM 720 C C . VAL A 1 99 ? 14.07 -10.711 -9.945 1 98 99 VAL A C 1
ATOM 722 O O . VAL A 1 99 ? 14.453 -9.75 -9.281 1 98 99 VAL A O 1
ATOM 725 N N . ALA A 1 100 ? 13.445 -10.594 -11.094 1 98.38 100 ALA A N 1
ATOM 726 C CA . ALA A 1 100 ? 13.109 -9.266 -11.609 1 98.38 100 ALA A CA 1
ATOM 727 C C . ALA A 1 100 ? 12.164 -8.539 -10.656 1 98.38 100 ALA A C 1
ATOM 729 O O . ALA A 1 100 ? 12.281 -7.328 -10.461 1 98.38 100 ALA A O 1
ATOM 730 N N . ALA A 1 101 ? 11.18 -9.273 -10.133 1 98.75 101 ALA A N 1
ATOM 731 C CA . ALA A 1 101 ? 10.234 -8.703 -9.164 1 98.75 101 ALA A CA 1
ATOM 732 C C . ALA A 1 101 ? 10.969 -8.125 -7.961 1 98.75 101 ALA A C 1
ATOM 734 O O . ALA A 1 101 ? 10.688 -7 -7.539 1 98.75 101 ALA A O 1
ATOM 735 N N . LEU A 1 102 ? 11.914 -8.875 -7.445 1 98.88 102 LEU A N 1
ATOM 736 C CA . LEU A 1 102 ? 12.688 -8.438 -6.293 1 98.88 102 LEU A CA 1
ATOM 737 C C . LEU A 1 102 ? 13.531 -7.211 -6.641 1 98.88 102 LEU A C 1
ATOM 739 O O . LEU A 1 102 ? 13.648 -6.285 -5.84 1 98.88 102 LEU A O 1
ATOM 743 N N . GLY A 1 103 ? 14.102 -7.203 -7.812 1 98.81 103 GLY A N 1
ATOM 744 C CA . GLY A 1 103 ? 14.883 -6.059 -8.266 1 98.81 103 GLY A CA 1
ATOM 745 C C . GLY A 1 103 ? 14.062 -4.785 -8.359 1 98.81 103 GLY A C 1
ATOM 746 O O . GLY A 1 103 ? 14.516 -3.719 -7.934 1 98.81 103 GLY A O 1
ATOM 747 N N . VAL A 1 104 ? 12.867 -4.844 -8.93 1 98.88 104 VAL A N 1
ATOM 748 C CA . VAL A 1 104 ? 11.992 -3.682 -9.055 1 98.88 104 VAL A CA 1
ATOM 749 C C . VAL A 1 104 ? 11.625 -3.154 -7.672 1 98.88 104 VAL A C 1
ATOM 751 O O . VAL A 1 104 ? 11.617 -1.941 -7.445 1 98.88 104 VAL A O 1
ATOM 754 N N . LEU A 1 105 ? 11.344 -4.059 -6.754 1 98.94 105 LEU A N 1
ATOM 755 C CA . LEU A 1 105 ? 10.961 -3.639 -5.41 1 98.94 105 LEU A CA 1
ATOM 756 C C . LEU A 1 105 ? 12.133 -2.961 -4.703 1 98.94 105 LEU A C 1
ATOM 758 O O . LEU A 1 105 ? 11.945 -1.97 -3.994 1 98.94 105 LEU A O 1
ATOM 762 N N . ILE A 1 106 ? 13.367 -3.457 -4.887 1 98.94 106 ILE A N 1
ATOM 763 C CA . ILE A 1 106 ? 14.547 -2.812 -4.32 1 98.94 106 ILE A CA 1
ATOM 764 C C . ILE A 1 106 ? 14.664 -1.387 -4.855 1 98.94 106 ILE A C 1
ATOM 766 O O . ILE A 1 106 ? 14.867 -0.443 -4.09 1 98.94 106 ILE A O 1
ATOM 770 N N . ALA A 1 107 ? 14.5 -1.226 -6.141 1 98.94 107 ALA A N 1
ATOM 771 C CA . ALA A 1 107 ? 14.57 0.096 -6.758 1 98.94 107 ALA A CA 1
ATOM 772 C C . ALA A 1 107 ? 13.492 1.021 -6.203 1 98.94 107 ALA A C 1
ATOM 774 O O . ALA A 1 107 ? 13.742 2.203 -5.961 1 98.94 107 ALA A O 1
ATOM 775 N N . VAL A 1 108 ? 12.297 0.49 -6.008 1 98.94 108 VAL A N 1
ATOM 776 C CA . VAL A 1 108 ? 11.188 1.285 -5.488 1 98.94 108 VAL A CA 1
ATOM 777 C C . VAL A 1 108 ? 11.5 1.728 -4.059 1 98.94 108 VAL A C 1
ATOM 779 O O . VAL A 1 108 ? 11.328 2.9 -3.715 1 98.94 108 VAL A O 1
ATOM 782 N N . PHE A 1 109 ? 11.969 0.821 -3.223 1 98.94 109 PHE A N 1
ATOM 783 C CA . PHE A 1 109 ? 12.281 1.171 -1.842 1 98.94 109 PHE A CA 1
ATOM 784 C C . PHE A 1 109 ? 13.375 2.225 -1.78 1 98.94 109 PHE A C 1
ATOM 786 O O . PHE A 1 109 ? 13.312 3.152 -0.97 1 98.94 109 PHE A O 1
ATOM 793 N N . LEU A 1 110 ? 14.383 2.115 -2.607 1 98.88 110 LEU A N 1
ATOM 794 C CA . LEU A 1 110 ? 15.461 3.098 -2.631 1 98.88 110 LEU A CA 1
ATOM 795 C C . LEU A 1 110 ? 14.953 4.449 -3.119 1 98.88 110 LEU A C 1
ATOM 797 O O . LEU A 1 110 ? 15.359 5.496 -2.604 1 98.88 110 LEU A O 1
ATOM 801 N N . SER A 1 111 ? 14.102 4.445 -4.098 1 98.88 111 SER A N 1
ATOM 802 C CA . SER A 1 111 ? 13.5 5.684 -4.582 1 98.88 111 SER A CA 1
ATOM 803 C C . SER A 1 111 ? 12.656 6.348 -3.5 1 98.88 111 SER A C 1
ATOM 805 O O . SER A 1 111 ? 12.703 7.57 -3.328 1 98.88 111 SER A O 1
ATOM 807 N N . LEU A 1 112 ? 11.898 5.551 -2.781 1 98.81 112 LEU A N 1
ATOM 808 C CA . LEU A 1 112 ? 11.07 6.086 -1.707 1 98.81 112 LEU A CA 1
ATOM 809 C C . LEU A 1 112 ? 11.93 6.703 -0.612 1 98.81 112 LEU A C 1
ATOM 811 O O . LEU A 1 112 ? 11.578 7.742 -0.047 1 98.81 112 LEU A O 1
ATOM 815 N N . LEU A 1 113 ? 13.047 6.082 -0.34 1 98.75 113 LEU A N 1
ATOM 816 C CA . LEU A 1 113 ? 13.953 6.645 0.651 1 98.75 113 LEU A CA 1
ATOM 817 C C . LEU A 1 113 ? 14.531 7.969 0.169 1 98.75 113 LEU A C 1
ATOM 819 O O . LEU A 1 113 ? 14.688 8.906 0.957 1 98.75 113 LEU A O 1
ATOM 823 N N . ALA A 1 114 ? 14.867 8.055 -1.083 1 98.69 114 ALA A N 1
ATOM 824 C CA . ALA A 1 114 ? 15.344 9.305 -1.661 1 98.69 114 ALA A CA 1
ATOM 825 C C . ALA A 1 114 ? 14.289 10.398 -1.553 1 98.69 114 ALA A C 1
ATOM 827 O O . ALA A 1 114 ? 14.602 11.555 -1.24 1 98.69 114 ALA A O 1
ATOM 828 N N . VAL A 1 115 ? 13.062 10.055 -1.784 1 98.12 115 VAL A N 1
ATOM 829 C CA . VAL A 1 115 ? 11.969 11.008 -1.655 1 98.12 115 VAL A CA 1
ATOM 830 C C . VAL A 1 115 ? 11.836 11.453 -0.2 1 98.12 115 VAL A C 1
ATOM 832 O O . VAL A 1 115 ? 11.641 12.641 0.079 1 98.12 115 VAL A O 1
ATOM 835 N N . ASP A 1 116 ? 11.969 10.461 0.701 1 97.88 116 ASP A N 1
ATOM 836 C CA . ASP A 1 116 ? 11.914 10.797 2.121 1 97.88 116 ASP A CA 1
ATOM 837 C C . ASP A 1 116 ? 13.008 11.797 2.494 1 97.88 116 ASP A C 1
ATOM 839 O O . ASP A 1 116 ? 12.789 12.664 3.34 1 97.88 116 ASP A O 1
ATOM 843 N N . ASN A 1 117 ? 14.18 11.633 1.906 1 98 117 ASN A N 1
ATOM 844 C CA . ASN A 1 117 ? 15.266 12.57 2.15 1 98 117 ASN A CA 1
ATOM 845 C C . ASN A 1 117 ? 14.906 13.977 1.693 1 98 117 ASN A C 1
ATOM 847 O O . ASN A 1 117 ? 15.156 14.953 2.408 1 98 117 ASN A O 1
ATOM 851 N N . ILE A 1 118 ? 14.367 14.086 0.524 1 97.19 118 ILE A N 1
ATOM 852 C CA . ILE A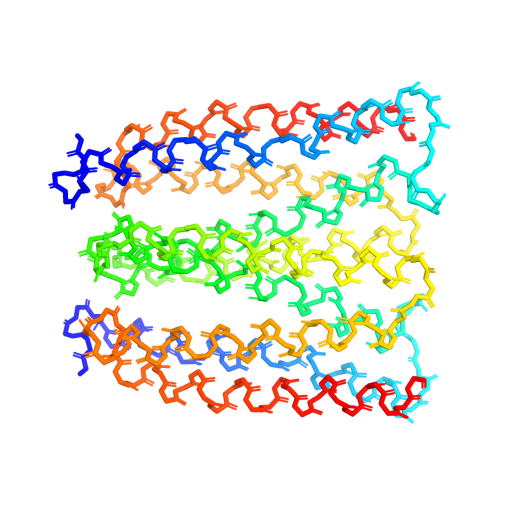 1 118 ? 13.945 15.375 -0.011 1 97.19 118 ILE A CA 1
ATOM 853 C C . ILE A 1 118 ? 12.891 15.992 0.902 1 97.19 118 ILE A C 1
ATOM 855 O O . ILE A 1 118 ? 12.953 17.172 1.227 1 97.19 118 ILE A O 1
ATOM 859 N N . LEU A 1 119 ? 11.938 15.195 1.363 1 96.12 119 LEU A N 1
ATOM 860 C CA . LEU A 1 119 ? 10.859 15.672 2.227 1 96.12 119 LEU A CA 1
ATOM 861 C C . LEU A 1 119 ? 11.406 16.125 3.574 1 96.12 119 LEU A C 1
ATOM 863 O O . LEU A 1 119 ? 10.938 17.125 4.133 1 96.12 119 LEU A O 1
ATOM 867 N N . MET A 1 120 ? 12.383 15.344 4.047 1 94.88 120 MET A N 1
ATOM 868 C CA . MET A 1 120 ? 13.016 15.742 5.301 1 94.88 120 MET A CA 1
ATOM 869 C C . MET A 1 120 ? 13.734 17.078 5.152 1 94.88 120 MET A C 1
ATOM 871 O O . MET A 1 120 ? 13.562 17.969 5.98 1 94.88 120 MET A O 1
ATOM 875 N N . LEU A 1 121 ? 14.43 17.312 4.082 1 95.69 121 LEU A N 1
ATOM 876 C CA . LEU A 1 121 ? 15.188 18.531 3.834 1 95.69 121 LEU A CA 1
ATOM 877 C C . LEU A 1 121 ? 14.25 19.719 3.619 1 95.69 121 LEU A C 1
ATOM 879 O O . LEU A 1 121 ? 14.594 20.859 3.951 1 95.69 121 LEU A O 1
ATOM 883 N N . ARG A 1 122 ? 13.07 19.438 3.215 1 93.44 122 ARG A N 1
ATOM 884 C CA . ARG A 1 122 ? 12.109 20.5 2.926 1 93.44 122 ARG A CA 1
ATOM 885 C C . ARG A 1 122 ? 11.156 20.703 4.098 1 93.44 122 ARG A C 1
ATOM 887 O O . ARG A 1 122 ? 10.227 21.516 4.012 1 93.44 122 ARG A O 1
ATOM 894 N N . GLY A 1 123 ? 11.297 19.938 5.121 1 91.5 123 GLY A N 1
ATOM 895 C CA . GLY A 1 123 ? 10.539 20.141 6.34 1 91.5 123 GLY A CA 1
ATOM 896 C C . GLY A 1 123 ? 9.234 19.359 6.367 1 91.5 123 GLY A C 1
ATOM 897 O O . GLY A 1 123 ? 8.406 19.562 7.254 1 91.5 123 GLY A O 1
ATOM 898 N N . GLY A 1 124 ? 9.062 18.484 5.406 1 91.38 124 GLY A N 1
ATOM 899 C CA . GLY A 1 124 ? 7.82 17.734 5.324 1 91.38 124 GLY A CA 1
ATOM 900 C C . GLY A 1 124 ? 7.848 16.453 6.145 1 91.38 124 GLY A C 1
ATOM 901 O O . GLY A 1 124 ? 6.801 15.859 6.41 1 91.38 124 GLY A O 1
ATOM 902 N N . LEU A 1 125 ? 9.023 16.062 6.488 1 93.31 125 LEU A N 1
ATOM 903 C CA . LEU A 1 125 ? 9.234 14.852 7.285 1 93.31 125 LEU A CA 1
ATOM 904 C C . LEU A 1 125 ? 10.25 15.102 8.391 1 93.31 125 LEU A C 1
ATOM 906 O O . LEU A 1 125 ? 11.266 15.773 8.172 1 93.31 125 LEU A O 1
ATOM 910 N N . S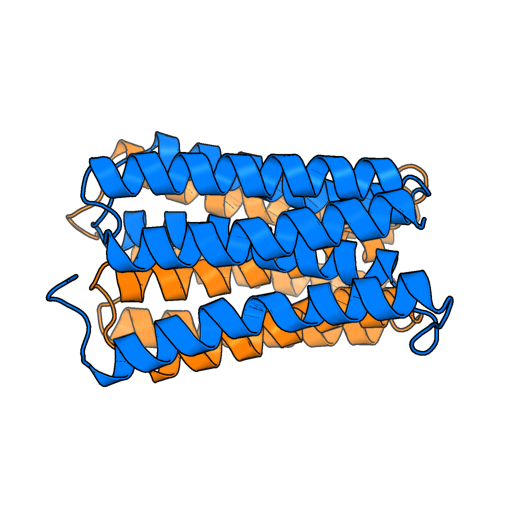ER A 1 126 ? 9.969 14.648 9.586 1 93.75 126 SER A N 1
ATOM 911 C CA . SER A 1 126 ? 10.891 14.883 10.688 1 93.75 126 SER A CA 1
ATOM 912 C C . SER A 1 126 ? 12.195 14.109 10.484 1 93.75 126 SER A C 1
ATOM 914 O O . SER A 1 126 ? 12.195 13.023 9.906 1 93.75 126 SER A O 1
ATOM 916 N N . ALA A 1 127 ? 13.266 14.633 11.008 1 95.62 127 ALA A N 1
ATOM 917 C CA . ALA A 1 127 ? 14.57 13.984 10.914 1 95.62 127 ALA A CA 1
ATOM 918 C C . ALA A 1 127 ? 14.562 12.641 11.641 1 95.62 127 ALA A C 1
ATOM 920 O O . ALA A 1 127 ? 15.219 11.688 11.203 1 95.62 127 ALA A O 1
ATOM 921 N N . ALA A 1 128 ? 13.898 12.562 12.727 1 94.94 128 ALA A N 1
ATOM 922 C CA . ALA A 1 128 ? 13.836 11.328 13.5 1 94.94 128 ALA A CA 1
ATOM 923 C C . ALA A 1 128 ? 13.164 10.211 12.703 1 94.94 128 ALA A C 1
ATOM 925 O O . ALA A 1 128 ? 13.633 9.07 12.711 1 94.94 128 ALA A O 1
ATOM 926 N N . PHE A 1 129 ? 12.07 10.602 12.102 1 96.44 129 PHE A N 1
ATOM 927 C CA . PHE A 1 129 ? 11.383 9.594 11.305 1 96.44 129 PHE A CA 1
ATOM 928 C C . PHE A 1 129 ? 12.227 9.188 10.109 1 96.44 129 PHE A C 1
ATOM 930 O O . PHE A 1 129 ? 12.273 8.008 9.742 1 96.44 129 PHE A O 1
ATOM 937 N N . PHE A 1 130 ? 12.922 10.117 9.484 1 97.38 130 PHE A N 1
ATOM 938 C CA . PHE A 1 130 ? 13.781 9.797 8.352 1 97.38 130 PHE A CA 1
ATOM 939 C C . PHE A 1 130 ? 14.891 8.844 8.773 1 97.38 130 PHE A C 1
ATOM 941 O O . PHE A 1 130 ? 15.219 7.906 8.039 1 97.38 130 PHE A O 1
ATOM 948 N N . ARG A 1 131 ? 15.531 9.078 9.875 1 97.56 131 ARG A N 1
ATOM 949 C CA . ARG A 1 131 ? 16.578 8.188 10.359 1 97.56 131 ARG A CA 1
ATOM 950 C C . ARG A 1 131 ? 16.047 6.77 10.555 1 97.56 131 ARG A C 1
ATOM 952 O O . ARG A 1 131 ? 16.719 5.793 10.227 1 97.56 131 ARG A O 1
ATOM 959 N N . LEU A 1 132 ? 14.852 6.711 11.117 1 97.5 132 LEU A N 1
ATOM 960 C CA . LEU A 1 132 ? 14.188 5.422 11.266 1 97.5 132 LEU A CA 1
ATOM 961 C C . LEU A 1 132 ? 13.977 4.758 9.906 1 97.5 132 LEU A C 1
ATOM 963 O O . LEU A 1 132 ? 14.211 3.555 9.758 1 97.5 132 LEU A O 1
ATOM 967 N N . ARG A 1 133 ? 13.547 5.512 8.922 1 98.44 133 ARG A N 1
ATOM 968 C CA . ARG A 1 133 ? 13.32 5.023 7.562 1 98.44 133 ARG A CA 1
ATOM 969 C C . ARG A 1 133 ? 14.625 4.523 6.941 1 98.44 133 ARG A C 1
ATOM 971 O O . ARG A 1 133 ? 14.625 3.537 6.203 1 98.44 133 ARG A O 1
ATOM 978 N N . VAL A 1 134 ? 15.758 5.18 7.176 1 98.56 134 VAL A N 1
ATOM 979 C CA . VAL A 1 134 ? 17.047 4.746 6.652 1 98.56 134 VAL A CA 1
ATOM 980 C C . VAL A 1 134 ? 17.406 3.371 7.211 1 98.56 134 VAL A C 1
ATOM 982 O O . VAL A 1 134 ? 17.781 2.471 6.465 1 98.56 134 VAL A O 1
ATOM 985 N N . VAL A 1 135 ? 17.234 3.225 8.492 1 98.44 135 VAL A N 1
ATOM 986 C CA . VAL A 1 135 ? 17.594 1.98 9.172 1 98.44 135 VAL A CA 1
ATOM 987 C C . VAL A 1 135 ? 16.719 0.844 8.648 1 98.44 135 VAL A C 1
ATOM 989 O O . VAL A 1 135 ? 17.219 -0.195 8.219 1 98.44 135 VAL A O 1
ATOM 992 N N . ILE A 1 136 ? 15.43 1.068 8.602 1 98.56 136 ILE A N 1
ATOM 993 C CA . ILE A 1 136 ? 14.523 -0.031 8.273 1 98.56 136 ILE A CA 1
ATOM 994 C C . ILE A 1 136 ? 14.609 -0.342 6.781 1 98.56 136 ILE A C 1
ATOM 996 O O . ILE A 1 136 ? 14.5 -1.501 6.375 1 98.56 136 ILE A O 1
ATOM 1000 N N . THR A 1 137 ? 14.773 0.681 5.938 1 98.81 137 THR A N 1
ATOM 1001 C CA . THR A 1 137 ? 14.906 0.439 4.504 1 98.81 137 THR A CA 1
ATOM 1002 C C . THR A 1 137 ? 16.188 -0.334 4.207 1 98.81 137 THR A C 1
ATOM 1004 O O . THR A 1 137 ? 16.203 -1.198 3.326 1 98.81 137 THR A O 1
ATOM 1007 N N . SER A 1 138 ? 17.297 -0.003 4.922 1 98.75 138 SER A N 1
ATOM 1008 C CA . SER A 1 138 ? 18.531 -0.764 4.746 1 98.75 138 SER A CA 1
ATOM 1009 C C . SER A 1 138 ? 18.312 -2.244 5.043 1 98.75 138 SER A C 1
ATOM 1011 O O . SER A 1 138 ? 18.781 -3.107 4.305 1 98.75 138 SER A O 1
ATOM 1013 N N . LEU A 1 139 ? 17.609 -2.551 6.109 1 98.81 139 LEU A N 1
ATOM 1014 C CA . LEU A 1 139 ? 17.297 -3.932 6.453 1 98.81 139 LEU A CA 1
ATOM 1015 C C . LEU A 1 139 ? 16.453 -4.582 5.367 1 98.81 139 LEU A C 1
ATOM 1017 O O . LEU A 1 139 ? 16.719 -5.711 4.949 1 98.81 139 LEU A O 1
ATOM 1021 N N . VAL A 1 140 ? 15.398 -3.93 4.898 1 98.88 140 VAL A N 1
ATOM 1022 C CA . VAL A 1 140 ? 14.477 -4.465 3.906 1 98.88 140 VAL A CA 1
ATOM 1023 C C . VAL A 1 140 ? 15.219 -4.742 2.602 1 98.88 140 VAL A C 1
ATOM 1025 O O . VAL A 1 140 ? 15.07 -5.816 2.012 1 98.88 140 VAL A O 1
ATOM 1028 N N . VAL A 1 141 ? 16.031 -3.783 2.16 1 98.88 141 VAL A N 1
ATOM 1029 C CA . VAL A 1 141 ? 16.766 -3.938 0.915 1 98.88 141 VAL A CA 1
ATOM 1030 C C . VAL A 1 141 ? 17.766 -5.094 1.043 1 98.88 141 VAL A C 1
ATOM 1032 O O . VAL A 1 141 ? 17.922 -5.895 0.118 1 98.88 141 VAL A O 1
ATOM 1035 N N . ALA A 1 142 ? 18.453 -5.203 2.158 1 98.88 142 ALA A N 1
ATOM 1036 C CA . ALA A 1 142 ? 19.359 -6.324 2.395 1 98.88 142 ALA A CA 1
ATOM 1037 C C . ALA A 1 142 ? 18.625 -7.652 2.33 1 98.88 142 ALA A C 1
ATOM 1039 O O . ALA A 1 142 ? 19.125 -8.625 1.761 1 98.88 142 ALA A O 1
ATOM 1040 N N . CYS A 1 143 ? 17.438 -7.727 2.924 1 98.94 143 CYS A N 1
ATOM 1041 C CA . CYS A 1 143 ? 16.641 -8.938 2.908 1 98.94 143 CYS A CA 1
ATOM 1042 C C . CYS A 1 143 ? 16.203 -9.289 1.488 1 98.94 143 CYS A C 1
ATOM 1044 O O . CYS A 1 143 ? 16.297 -10.445 1.075 1 98.94 143 CYS A O 1
ATOM 1046 N N . LEU A 1 144 ? 15.719 -8.305 0.736 1 98.88 144 LEU A N 1
ATOM 1047 C CA . LEU A 1 144 ? 15.289 -8.547 -0.636 1 98.88 144 LEU A CA 1
ATOM 1048 C C . LEU A 1 144 ? 16.453 -9.039 -1.492 1 98.88 144 LEU A C 1
ATOM 1050 O O . LEU A 1 144 ? 16.281 -9.945 -2.316 1 98.88 144 LEU A O 1
ATOM 1054 N N . LEU A 1 145 ? 17.656 -8.438 -1.293 1 98.81 145 LEU A N 1
ATOM 1055 C CA . LEU A 1 145 ? 18.844 -8.867 -2.008 1 98.81 145 LEU A CA 1
ATOM 1056 C C . LEU A 1 145 ? 19.188 -10.312 -1.666 1 98.81 145 LEU A C 1
ATOM 1058 O O . LEU A 1 145 ? 19.531 -11.102 -2.553 1 98.81 145 LEU A O 1
ATOM 1062 N N . THR A 1 146 ? 19.125 -10.641 -0.4 1 98.75 146 THR A N 1
ATOM 1063 C CA . THR A 1 146 ? 19.438 -11.992 0.046 1 98.75 146 THR A CA 1
ATOM 1064 C C . THR A 1 146 ? 18.469 -13 -0.547 1 98.75 146 THR A C 1
ATOM 1066 O O . THR A 1 146 ? 18.875 -14.062 -1.024 1 98.75 146 THR A O 1
ATOM 1069 N N . VAL A 1 147 ? 17.188 -12.695 -0.552 1 98.69 147 VAL A N 1
ATOM 1070 C CA . VAL A 1 147 ? 16.188 -13.586 -1.135 1 98.69 147 VAL A CA 1
ATOM 1071 C C . VAL A 1 147 ? 16.469 -13.758 -2.627 1 98.69 147 VAL A C 1
ATOM 1073 O O . VAL A 1 147 ? 16.328 -14.867 -3.162 1 98.69 147 VAL A O 1
ATOM 1076 N N . ALA A 1 148 ? 16.859 -12.664 -3.312 1 98.25 148 ALA A N 1
ATOM 1077 C CA . ALA A 1 148 ? 17.156 -12.727 -4.742 1 98.25 148 ALA A CA 1
ATOM 1078 C C . ALA A 1 148 ? 18.344 -13.641 -5.02 1 98.25 148 ALA A C 1
ATOM 1080 O O . ALA A 1 148 ? 18.359 -14.359 -6.023 1 98.25 148 ALA A O 1
ATOM 1081 N N . LEU A 1 149 ? 19.312 -13.617 -4.164 1 97 149 LEU A N 1
ATOM 1082 C CA . LEU A 1 149 ? 20.516 -14.422 -4.328 1 97 149 LEU A CA 1
ATOM 1083 C C . LEU A 1 149 ? 20.219 -15.898 -4.062 1 97 149 LEU A C 1
ATOM 1085 O O . LEU A 1 149 ? 20.875 -16.781 -4.633 1 97 149 LEU A O 1
ATOM 1089 N N . LEU A 1 150 ? 19.266 -16.188 -3.189 1 94.81 150 LEU A N 1
ATOM 1090 C CA . LEU A 1 150 ? 18.922 -17.547 -2.809 1 94.81 150 LEU A CA 1
ATOM 1091 C C . LEU A 1 150 ? 17.906 -18.141 -3.771 1 94.81 150 LEU A C 1
ATOM 1093 O O . LEU A 1 150 ? 17.703 -19.359 -3.795 1 94.81 150 LEU A O 1
ATOM 1097 N N . ALA A 1 151 ? 17.094 -17.281 -4.484 1 83.69 151 ALA A N 1
ATOM 1098 C CA . ALA A 1 151 ? 16.047 -17.75 -5.395 1 83.69 151 ALA A CA 1
ATOM 1099 C C . ALA A 1 151 ? 16.641 -18.344 -6.66 1 83.69 151 ALA A C 1
ATOM 1101 O O . ALA A 1 151 ? 17.75 -17.984 -7.07 1 83.69 151 ALA A O 1
ATOM 1102 N N . MET B 1 1 ? -13.227 22.953 1.694 1 39.59 1 MET B N 1
ATOM 1103 C CA . MET B 1 1 ? -12.141 22.75 0.734 1 39.59 1 MET B CA 1
ATOM 1104 C C . MET B 1 1 ? -10.781 22.984 1.393 1 39.59 1 MET B C 1
ATOM 1106 O O . MET B 1 1 ? -10.57 24 2.059 1 39.59 1 MET B O 1
ATOM 1110 N N . ASP B 1 2 ? -10.086 21.891 1.741 1 52.41 2 ASP B N 1
ATOM 1111 C CA . ASP B 1 2 ? -8.938 22.016 2.631 1 52.41 2 ASP B CA 1
ATOM 1112 C C . ASP B 1 2 ? -8.016 23.156 2.182 1 52.41 2 ASP B C 1
ATOM 1114 O O . ASP B 1 2 ? -7.469 23.109 1.078 1 52.41 2 ASP B O 1
ATOM 1118 N N . ALA B 1 3 ? -8.227 24.234 2.551 1 58.16 3 ALA B N 1
ATOM 1119 C CA . ALA B 1 3 ? -7.629 25.547 2.301 1 58.16 3 ALA B CA 1
ATOM 1120 C C . ALA B 1 3 ? -6.117 25.438 2.113 1 58.16 3 ALA B C 1
ATOM 1122 O O . ALA B 1 3 ? -5.492 26.312 1.514 1 58.16 3 ALA B O 1
ATOM 1123 N N . THR B 1 4 ? -5.605 24.141 2.324 1 69.69 4 THR B N 1
ATOM 1124 C CA . THR B 1 4 ? -4.148 24.094 2.262 1 69.69 4 THR B CA 1
ATOM 1125 C C . THR B 1 4 ? -3.688 23.547 0.912 1 69.69 4 THR B C 1
ATOM 1127 O O . THR B 1 4 ? -2.539 23.75 0.515 1 69.69 4 THR B O 1
ATOM 1130 N N . LEU B 1 5 ? -4.664 23.047 0.047 1 82 5 LEU B N 1
ATOM 1131 C CA . LEU B 1 5 ? -4.254 22.516 -1.248 1 82 5 LEU B CA 1
ATOM 1132 C C . LEU B 1 5 ? -4.414 23.562 -2.342 1 82 5 LEU B C 1
ATOM 1134 O O . LEU B 1 5 ? -5.422 24.266 -2.385 1 82 5 LEU B O 1
ATOM 1138 N N . SER B 1 6 ? -3.439 23.688 -3.172 1 83.56 6 SER B N 1
ATOM 1139 C CA . SER B 1 6 ? -3.561 24.531 -4.359 1 83.56 6 SER B CA 1
ATOM 1140 C C . SER B 1 6 ? -4.582 23.969 -5.336 1 83.56 6 SER B C 1
ATOM 1142 O O . SER B 1 6 ? -4.965 22.797 -5.234 1 83.56 6 SER B O 1
ATOM 1144 N N . LYS B 1 7 ? -5.059 24.812 -6.238 1 87.62 7 LYS B N 1
ATOM 1145 C CA . LYS B 1 7 ? -5.98 24.359 -7.277 1 87.62 7 LYS B CA 1
ATOM 1146 C C . LYS B 1 7 ? -5.391 23.203 -8.078 1 87.62 7 LYS B C 1
ATOM 1148 O O . LYS B 1 7 ? -6.102 22.266 -8.43 1 87.62 7 LYS B O 1
ATOM 1153 N N . LEU B 1 8 ? -4.121 23.312 -8.414 1 85.62 8 LEU B N 1
ATOM 1154 C CA . LEU B 1 8 ? -3.43 22.266 -9.172 1 85.62 8 LEU B CA 1
ATOM 1155 C C . LEU B 1 8 ? -3.377 20.969 -8.375 1 85.62 8 LEU B C 1
ATOM 1157 O O . LEU B 1 8 ? -3.602 19.891 -8.938 1 85.62 8 LEU B O 1
ATOM 1161 N N . ASP B 1 9 ? -3.131 21 -7.148 1 90.19 9 ASP B N 1
ATOM 1162 C CA . ASP B 1 9 ? -3.137 19.828 -6.289 1 90.19 9 ASP B CA 1
ATOM 1163 C C . ASP B 1 9 ? -4.5 19.141 -6.301 1 90.19 9 ASP B C 1
ATOM 1165 O O . ASP B 1 9 ? -4.59 17.922 -6.434 1 90.19 9 ASP B O 1
ATOM 1169 N N . THR B 1 10 ? -5.496 19.953 -6.219 1 91.88 10 THR B N 1
ATOM 1170 C CA . THR B 1 10 ? -6.848 19.406 -6.152 1 91.88 10 THR B CA 1
ATOM 1171 C C . THR B 1 10 ? -7.191 18.656 -7.438 1 91.88 10 THR B C 1
ATOM 1173 O O . THR B 1 10 ? -7.809 17.594 -7.391 1 91.88 10 THR B O 1
ATOM 1176 N N . ARG B 1 11 ? -6.828 19.234 -8.531 1 94.5 11 ARG B N 1
ATOM 1177 C CA . ARG B 1 11 ? -7.07 18.594 -9.82 1 94.5 11 ARG B CA 1
ATOM 1178 C C . ARG B 1 11 ? -6.355 17.234 -9.898 1 94.5 11 ARG B C 1
ATOM 1180 O O . ARG B 1 11 ? -6.93 16.25 -10.367 1 94.5 11 ARG B O 1
ATOM 1187 N N . TRP B 1 12 ? -5.156 17.172 -9.469 1 94.69 12 TRP B N 1
ATOM 1188 C CA . TRP B 1 12 ? -4.371 15.945 -9.531 1 94.69 12 TRP B CA 1
ATOM 1189 C C . TRP B 1 12 ? -4.867 14.93 -8.508 1 94.69 12 TRP B C 1
ATOM 1191 O O . TRP B 1 12 ? -4.871 13.719 -8.766 1 94.69 12 TRP B O 1
ATOM 1201 N N . VAL B 1 13 ? -5.262 15.367 -7.301 1 96 13 VAL B N 1
ATOM 1202 C CA . VAL B 1 13 ? -5.844 14.477 -6.301 1 96 13 VAL B CA 1
ATOM 1203 C C . VAL B 1 13 ? -7.078 13.789 -6.875 1 96 13 VAL B C 1
ATOM 1205 O O . VAL B 1 13 ? -7.215 12.562 -6.777 1 96 13 VAL B O 1
ATOM 1208 N N . THR B 1 14 ? -7.934 14.586 -7.512 1 96.94 14 THR B N 1
ATOM 1209 C CA . THR B 1 14 ? -9.156 14.039 -8.078 1 96.94 14 THR B CA 1
ATOM 1210 C C . THR B 1 14 ? -8.844 13.078 -9.219 1 96.94 14 THR B C 1
ATOM 1212 O O . THR B 1 14 ? -9.344 11.953 -9.242 1 96.94 14 THR B O 1
ATOM 1215 N N . ALA B 1 15 ? -8.008 13.453 -10.125 1 97.56 15 ALA B N 1
ATOM 1216 C CA . ALA B 1 15 ? -7.691 12.648 -11.305 1 97.56 15 ALA B CA 1
ATOM 1217 C C . ALA B 1 15 ? -7.008 11.344 -10.914 1 97.56 15 ALA B C 1
ATOM 1219 O O . ALA B 1 15 ? -7.359 10.273 -11.422 1 97.56 15 ALA B O 1
ATOM 1220 N N . LEU B 1 16 ? -6.039 11.406 -10.039 1 98 16 LEU B N 1
ATOM 1221 C CA . LEU B 1 16 ? -5.266 10.227 -9.664 1 98 16 LEU B CA 1
ATOM 1222 C C . LEU B 1 16 ? -6.102 9.281 -8.805 1 98 16 LEU B C 1
ATOM 1224 O O . LEU B 1 16 ? -5.957 8.055 -8.898 1 98 16 LEU B O 1
ATOM 1228 N N . THR B 1 17 ? -6.984 9.805 -7.93 1 98 17 THR B N 1
ATOM 1229 C CA . THR B 1 17 ? -7.887 8.969 -7.148 1 98 17 THR B CA 1
ATOM 1230 C C . THR B 1 17 ? -8.836 8.195 -8.055 1 98 17 THR B C 1
ATOM 1232 O O . THR B 1 17 ? -9 6.984 -7.906 1 98 17 THR B O 1
ATOM 1235 N N . LEU B 1 18 ? -9.359 8.852 -9.055 1 97.56 18 LEU B N 1
ATOM 1236 C CA . LEU B 1 18 ? -10.289 8.211 -9.977 1 97.56 18 LEU B CA 1
ATOM 1237 C C . LEU B 1 18 ? -9.562 7.199 -10.859 1 97.56 18 LEU B C 1
ATOM 1239 O O . LEU B 1 18 ? -10.078 6.113 -11.125 1 97.56 18 LEU B O 1
ATOM 1243 N N . ALA B 1 19 ? -8.359 7.527 -11.258 1 97.88 19 ALA B N 1
ATOM 1244 C CA . ALA B 1 19 ? -7.57 6.637 -12.102 1 97.88 19 ALA B CA 1
ATOM 1245 C C . ALA B 1 19 ? -7.246 5.332 -11.383 1 97.88 19 ALA B C 1
ATOM 1247 O O . ALA B 1 19 ? -6.98 4.312 -12.016 1 97.88 19 ALA B O 1
ATOM 1248 N N . GLY B 1 20 ? -7.277 5.387 -10.062 1 97.81 20 GLY B N 1
ATOM 1249 C CA . GLY B 1 20 ? -7.008 4.199 -9.266 1 97.81 20 GLY B CA 1
ATOM 1250 C C . GLY B 1 20 ? -8.023 3.094 -9.477 1 97.81 20 GLY B C 1
ATOM 1251 O O . GLY B 1 20 ? -7.762 1.932 -9.156 1 97.81 20 GLY B O 1
ATOM 1252 N N . GLY B 1 21 ? -9.141 3.391 -10.047 1 98.31 21 GLY B N 1
ATOM 1253 C CA . GLY B 1 21 ? -10.188 2.406 -10.273 1 98.31 21 GLY B CA 1
ATOM 1254 C C . GLY B 1 21 ? -10.031 1.662 -11.586 1 98.31 21 GLY B C 1
ATOM 1255 O O . GLY B 1 21 ? -10.672 0.632 -11.805 1 98.31 21 GLY B O 1
ATOM 1256 N N . LEU B 1 22 ? -9.172 2.076 -12.445 1 98.5 22 LEU B N 1
ATOM 1257 C CA . LEU B 1 22 ? -9.078 1.567 -13.812 1 98.5 22 LEU B CA 1
ATOM 1258 C C . LEU B 1 22 ? -8.68 0.098 -13.82 1 98.5 22 LEU B C 1
ATOM 1260 O O . LEU B 1 22 ? -9.289 -0.715 -14.516 1 98.5 22 LEU B O 1
ATOM 1264 N N . PRO B 1 23 ? -7.703 -0.337 -13.125 1 98.69 23 PRO B N 1
ATOM 1265 C CA . PRO B 1 23 ? -7.324 -1.752 -13.164 1 98.69 23 PRO B CA 1
ATOM 1266 C C . PRO B 1 23 ? -8.43 -2.674 -12.664 1 98.69 23 PRO B C 1
ATOM 1268 O O . PRO B 1 23 ? -8.539 -3.818 -13.109 1 98.69 23 PRO B O 1
ATOM 1271 N N . PHE B 1 24 ? -9.242 -2.141 -11.773 1 98.88 24 PHE B N 1
ATOM 1272 C CA . PHE B 1 24 ? -10.359 -2.955 -11.297 1 98.88 24 PHE B CA 1
ATOM 1273 C C . PHE B 1 24 ? -11.367 -3.195 -12.406 1 98.88 24 PHE B C 1
ATOM 1275 O O . PHE B 1 24 ? -11.906 -4.297 -12.539 1 98.88 24 PHE B O 1
ATOM 1282 N N . ILE B 1 25 ? -11.641 -2.158 -13.148 1 98.75 25 ILE B N 1
ATOM 1283 C CA . ILE B 1 25 ? -12.531 -2.301 -14.297 1 98.75 25 ILE B CA 1
ATOM 1284 C C . ILE B 1 25 ? -11.938 -3.301 -15.281 1 98.75 25 ILE B C 1
ATOM 1286 O O . ILE B 1 25 ? -12.641 -4.172 -15.797 1 98.75 25 ILE B O 1
ATOM 1290 N N . ALA B 1 26 ? -10.68 -3.168 -15.555 1 98.31 26 ALA B N 1
ATOM 1291 C CA . ALA B 1 26 ? -9.992 -4.105 -16.438 1 98.31 26 ALA B CA 1
ATOM 1292 C C . ALA B 1 26 ? -10.109 -5.535 -15.922 1 98.31 26 ALA B C 1
ATOM 1294 O O . ALA B 1 26 ? -10.297 -6.473 -16.703 1 98.31 26 ALA B O 1
ATOM 1295 N N . ALA B 1 27 ? -9.953 -5.734 -14.656 1 98.56 27 ALA B N 1
ATOM 1296 C CA . ALA B 1 27 ? -10.047 -7.062 -14.055 1 98.56 27 ALA B CA 1
ATOM 1297 C C . ALA B 1 27 ? -11.422 -7.68 -14.289 1 98.56 27 ALA B C 1
ATOM 1299 O O . ALA B 1 27 ? -11.539 -8.875 -14.562 1 98.56 27 ALA B O 1
ATOM 1300 N N . VAL B 1 28 ? -12.445 -6.875 -14.156 1 98.69 28 VAL B N 1
ATOM 1301 C CA . VAL B 1 28 ? -13.805 -7.348 -14.398 1 98.69 28 VAL B CA 1
ATOM 1302 C C . VAL B 1 28 ? -13.953 -7.793 -15.852 1 98.69 28 VAL B C 1
ATOM 1304 O O . VAL B 1 28 ? -14.492 -8.867 -16.125 1 98.69 28 VAL B O 1
ATOM 1307 N N . LEU B 1 29 ? -13.453 -6.949 -16.734 1 98.31 29 LEU B N 1
ATOM 1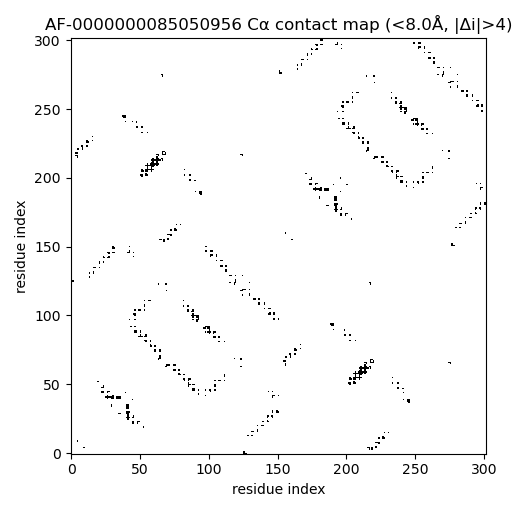308 C CA . LEU B 1 29 ? -13.547 -7.273 -18.156 1 98.31 29 LEU B CA 1
ATOM 1309 C C . LEU B 1 29 ? -12.797 -8.57 -18.469 1 98.31 29 LEU B C 1
ATOM 1311 O O . LEU B 1 29 ? -13.305 -9.422 -19.203 1 98.31 29 LEU B O 1
ATOM 1315 N N . MET B 1 30 ? -11.664 -8.742 -17.922 1 98.06 30 MET B N 1
ATOM 1316 C CA . MET B 1 30 ? -10.875 -9.953 -18.125 1 98.06 30 MET B CA 1
ATOM 1317 C C . MET B 1 30 ? -11.602 -11.18 -17.578 1 98.06 30 MET B C 1
ATOM 1319 O O . MET B 1 30 ? -11.633 -12.227 -18.219 1 98.06 30 MET B O 1
ATOM 1323 N N . ALA B 1 31 ? -12.109 -11.07 -16.422 1 97.62 31 ALA B N 1
ATOM 1324 C CA . ALA B 1 31 ? -12.844 -12.18 -15.82 1 97.62 31 ALA B CA 1
ATOM 1325 C C . ALA B 1 31 ? -14.07 -12.547 -16.641 1 97.62 31 ALA B C 1
ATOM 1327 O O . ALA B 1 31 ? -14.359 -13.727 -16.859 1 97.62 31 ALA B O 1
ATOM 1328 N N . ALA B 1 32 ? -14.828 -11.586 -17.109 1 97.62 32 ALA B N 1
ATOM 1329 C CA . ALA B 1 32 ? -16.062 -11.789 -17.844 1 97.62 32 ALA B CA 1
ATOM 1330 C C . ALA B 1 32 ? -15.789 -12.438 -19.203 1 97.62 32 ALA B C 1
ATOM 1332 O O . ALA B 1 32 ? -16.578 -13.273 -19.672 1 97.62 32 ALA B O 1
ATOM 1333 N N . LEU B 1 33 ? -14.703 -12.047 -19.797 1 97.06 33 LEU B N 1
ATOM 1334 C CA . LEU B 1 33 ? -14.391 -12.523 -21.141 1 97.06 33 LEU B CA 1
ATOM 1335 C C . LEU B 1 33 ? -13.547 -13.789 -21.078 1 97.06 33 LEU B C 1
ATOM 1337 O O . LEU B 1 33 ? -13.312 -14.43 -22.109 1 97.06 33 LEU B O 1
ATOM 1341 N N . GLY B 1 34 ? -13.023 -14.141 -19.922 1 95.06 34 GLY B N 1
ATOM 1342 C CA . GLY B 1 34 ? -12.18 -15.32 -19.75 1 95.06 34 GLY B CA 1
ATOM 1343 C C . GLY B 1 34 ? -10.812 -15.172 -20.406 1 95.06 34 GLY B C 1
ATOM 1344 O O . GLY B 1 34 ? -10.25 -16.141 -20.906 1 95.06 34 GLY B O 1
ATOM 1345 N N . VAL B 1 35 ? -10.375 -13.914 -20.438 1 94.88 35 VAL B N 1
ATOM 1346 C CA . VAL B 1 35 ? -9.086 -13.672 -21.078 1 94.88 35 VAL B CA 1
ATOM 1347 C C . VAL B 1 35 ? -8.008 -13.477 -20.016 1 94.88 35 VAL B C 1
ATOM 1349 O O . VAL B 1 35 ? -8.305 -13.094 -18.891 1 94.88 35 VAL B O 1
ATOM 1352 N N . ARG B 1 36 ? -6.777 -13.773 -20.375 1 94.06 36 ARG B N 1
ATOM 1353 C CA . ARG B 1 36 ? -5.613 -13.586 -19.516 1 94.06 36 ARG B CA 1
ATOM 1354 C C . ARG B 1 36 ? -4.625 -12.609 -20.141 1 94.06 36 ARG B C 1
ATOM 1356 O O . ARG B 1 36 ? -4.531 -12.516 -21.375 1 94.06 36 ARG B O 1
ATOM 1363 N N . LEU B 1 37 ? -4.082 -11.766 -19.375 1 91.19 37 LEU B N 1
ATOM 1364 C CA . LEU B 1 37 ? -2.91 -10.992 -19.766 1 91.19 37 LEU B CA 1
ATOM 1365 C C . LEU B 1 37 ? -1.629 -11.773 -19.484 1 91.19 37 LEU B C 1
ATOM 1367 O O . LEU B 1 37 ? -1.127 -11.758 -18.359 1 91.19 37 LEU B O 1
ATOM 1371 N N . LEU B 1 38 ? -1.139 -12.469 -20.547 1 86.75 38 LEU B N 1
ATOM 1372 C CA . LEU B 1 38 ? -0.092 -13.469 -20.375 1 86.75 38 LEU B CA 1
ATOM 1373 C C . LEU B 1 38 ? -0.558 -14.578 -19.438 1 86.75 38 LEU B C 1
ATOM 1375 O O . LEU B 1 38 ? -1.506 -15.305 -19.75 1 86.75 38 LEU B O 1
ATOM 1379 N N . THR B 1 39 ? -0.058 -14.57 -18.203 1 91.69 39 THR B N 1
ATOM 1380 C CA . THR B 1 39 ? -0.454 -15.633 -17.297 1 91.69 39 THR B CA 1
ATOM 1381 C C . THR B 1 39 ? -1.45 -15.117 -16.266 1 91.69 39 THR B C 1
ATOM 1383 O O . THR B 1 39 ? -1.979 -15.891 -15.461 1 91.69 39 THR B O 1
ATOM 1386 N N . LEU B 1 40 ? -1.784 -13.883 -16.344 1 96.38 40 LEU B N 1
ATOM 1387 C CA . LEU B 1 40 ? -2.551 -13.234 -15.289 1 96.38 40 LEU B CA 1
ATOM 1388 C C . LEU B 1 40 ? -4.039 -13.242 -15.609 1 96.38 40 LEU B C 1
ATOM 1390 O O . LEU B 1 40 ? -4.445 -12.82 -16.703 1 96.38 40 LEU B O 1
ATOM 1394 N N . SER B 1 41 ? -4.824 -13.734 -14.727 1 97 41 SER B N 1
ATOM 1395 C CA . SER B 1 41 ? -6.277 -13.734 -14.852 1 97 41 SER B CA 1
ATOM 1396 C C . SER B 1 41 ? -6.887 -12.477 -14.242 1 97 41 SER B C 1
ATOM 1398 O O . SER B 1 41 ? -6.184 -11.688 -13.617 1 97 41 SER B O 1
ATOM 1400 N N . GLY B 1 42 ? -8.188 -12.242 -14.422 1 97.75 42 GLY B N 1
ATOM 1401 C CA . GLY B 1 42 ? -8.922 -11.148 -13.805 1 97.75 42 GLY B CA 1
ATOM 1402 C C . GLY B 1 42 ? -8.766 -11.102 -12.297 1 97.75 42 GLY B C 1
ATOM 1403 O O . GLY B 1 42 ? -8.391 -10.07 -11.734 1 97.75 42 GLY B O 1
ATOM 1404 N N . PRO B 1 43 ? -8.977 -12.281 -11.664 1 98.06 43 PRO B N 1
ATOM 1405 C CA . PRO B 1 43 ? -8.805 -12.328 -10.211 1 98.06 43 PRO B CA 1
ATOM 1406 C C . PRO B 1 43 ? -7.375 -12 -9.773 1 98.06 43 PRO B C 1
ATOM 1408 O O . PRO B 1 43 ? -7.176 -11.344 -8.75 1 98.06 43 PRO B O 1
ATOM 1411 N N . ASP B 1 44 ? -6.375 -12.359 -10.531 1 97.88 44 ASP B N 1
ATOM 1412 C CA . ASP B 1 44 ? -4.996 -12.016 -10.203 1 97.88 44 ASP B CA 1
ATOM 1413 C C . ASP B 1 44 ? -4.805 -10.5 -10.164 1 97.88 44 ASP B C 1
ATOM 1415 O O . ASP B 1 44 ? -4.203 -9.969 -9.227 1 97.88 44 ASP B O 1
ATOM 1419 N N . ILE B 1 45 ? -5.324 -9.844 -11.195 1 98.44 45 ILE B N 1
ATOM 1420 C CA . ILE B 1 45 ? -5.203 -8.391 -11.312 1 98.44 45 ILE B CA 1
ATOM 1421 C C . ILE B 1 45 ? -5.965 -7.723 -10.172 1 98.44 45 ILE B C 1
ATOM 1423 O O . ILE B 1 45 ? -5.422 -6.852 -9.484 1 98.44 45 ILE B O 1
ATOM 1427 N N . ALA B 1 46 ? -7.191 -8.164 -9.945 1 98.81 46 ALA B N 1
ATOM 1428 C CA . ALA B 1 46 ? -8.055 -7.566 -8.922 1 98.81 46 ALA B CA 1
ATOM 1429 C C . ALA B 1 46 ? -7.434 -7.707 -7.535 1 98.81 46 ALA B C 1
ATOM 1431 O O . ALA B 1 46 ? -7.418 -6.75 -6.758 1 98.81 46 ALA B O 1
ATOM 1432 N N . ILE B 1 47 ? -6.891 -8.867 -7.234 1 98.81 47 ILE B N 1
ATOM 1433 C CA . ILE B 1 47 ? -6.426 -9.172 -5.883 1 98.81 47 ILE B CA 1
ATOM 1434 C C . ILE B 1 47 ? -5.098 -8.469 -5.629 1 98.81 47 ILE B C 1
ATOM 1436 O O . ILE B 1 47 ? -4.918 -7.816 -4.594 1 98.81 47 ILE B O 1
ATOM 1440 N N . THR B 1 48 ? -4.148 -8.547 -6.535 1 98.75 48 THR B N 1
ATOM 1441 C CA . THR B 1 48 ? -2.846 -7.926 -6.312 1 98.75 48 THR B CA 1
ATOM 1442 C C . THR B 1 48 ? -2.969 -6.406 -6.289 1 98.75 48 THR B C 1
ATOM 1444 O O . THR B 1 48 ? -2.406 -5.746 -5.414 1 98.75 48 THR B O 1
ATOM 1447 N N . TYR B 1 49 ? -3.742 -5.891 -7.203 1 98.88 49 TYR B N 1
ATOM 1448 C CA . TYR B 1 49 ? -3.926 -4.441 -7.238 1 98.88 49 TYR B CA 1
ATOM 1449 C C . TYR B 1 49 ? -4.73 -3.963 -6.039 1 98.88 49 TYR B C 1
ATOM 1451 O O . TYR B 1 49 ? -4.449 -2.902 -5.477 1 98.88 49 TYR B O 1
ATOM 1459 N N . GLY B 1 50 ? -5.754 -4.719 -5.703 1 98.94 50 GLY B N 1
ATOM 1460 C CA . GLY B 1 50 ? -6.539 -4.379 -4.523 1 98.94 50 GLY B CA 1
ATOM 1461 C C . GLY B 1 50 ? -5.703 -4.277 -3.264 1 98.94 50 GLY B C 1
ATOM 1462 O O . GLY B 1 50 ? -5.879 -3.355 -2.467 1 98.94 50 GLY B O 1
ATOM 1463 N N . ALA B 1 51 ? -4.812 -5.211 -3.072 1 98.88 51 ALA B N 1
ATOM 1464 C CA . ALA B 1 51 ? -3.936 -5.18 -1.902 1 98.88 51 ALA B CA 1
ATOM 1465 C C . ALA B 1 51 ? -3.039 -3.943 -1.922 1 98.88 51 ALA B C 1
ATOM 1467 O O . ALA B 1 51 ? -2.801 -3.326 -0.882 1 98.88 51 ALA B O 1
ATOM 1468 N N . VAL B 1 52 ? -2.586 -3.586 -3.08 1 98.75 52 VAL B N 1
ATOM 1469 C CA . VAL B 1 52 ? -1.7 -2.443 -3.279 1 98.75 52 VAL B CA 1
ATOM 1470 C C . VAL B 1 52 ? -2.443 -1.149 -2.951 1 98.75 52 VAL B C 1
ATOM 1472 O O . VAL B 1 52 ? -1.947 -0.321 -2.184 1 98.75 52 VAL B O 1
ATOM 1475 N N . ILE B 1 53 ? -3.588 -0.969 -3.453 1 98.88 53 ILE B N 1
ATOM 1476 C CA . ILE B 1 53 ? -4.348 0.26 -3.25 1 98.88 53 ILE B CA 1
ATOM 1477 C C . ILE B 1 53 ? -4.82 0.341 -1.802 1 98.88 53 ILE B C 1
ATOM 1479 O O . ILE B 1 53 ? -4.805 1.415 -1.196 1 98.88 53 ILE B O 1
ATOM 1483 N N . ALA B 1 54 ? -5.309 -0.777 -1.285 1 98.94 54 ALA B N 1
ATOM 1484 C CA . ALA B 1 54 ? -5.703 -0.78 0.12 1 98.94 54 ALA B CA 1
ATOM 1485 C C . ALA B 1 54 ? -4.539 -0.378 1.021 1 98.94 54 ALA B C 1
ATOM 1487 O O . ALA B 1 54 ? -4.715 0.403 1.959 1 98.94 54 ALA B O 1
ATOM 1488 N N . SER B 1 55 ? -3.357 -0.87 0.768 1 98.94 55 SER B N 1
ATOM 1489 C CA . SER B 1 55 ? -2.172 -0.54 1.549 1 98.94 55 SER B CA 1
ATOM 1490 C C . SER B 1 55 ? -1.789 0.927 1.384 1 98.94 55 SER B C 1
ATOM 1492 O O . SER B 1 55 ? -1.338 1.567 2.334 1 98.94 55 SER B O 1
ATOM 1494 N N . PHE B 1 56 ? -1.944 1.432 0.186 1 98.94 56 PHE B N 1
ATOM 1495 C CA . PHE B 1 56 ? -1.746 2.85 -0.087 1 98.94 56 PHE B CA 1
ATOM 1496 C C . PHE B 1 56 ? -2.627 3.703 0.818 1 98.94 56 PHE B C 1
ATOM 1498 O O . PHE B 1 56 ? -2.156 4.68 1.409 1 98.94 56 PHE B O 1
ATOM 1505 N N . LEU B 1 57 ? -3.877 3.309 0.948 1 98.88 57 LEU B N 1
ATOM 1506 C CA . LEU B 1 57 ? -4.82 4.055 1.771 1 98.88 57 LEU B CA 1
ATOM 1507 C C . LEU B 1 57 ? -4.449 3.963 3.246 1 98.88 57 LEU B C 1
ATOM 1509 O O . LEU B 1 57 ? -4.641 4.918 4 1 98.88 57 LEU B O 1
ATOM 1513 N N . CYS B 1 58 ? -3.959 2.801 3.66 1 98.81 58 CYS B N 1
ATOM 1514 C CA . CYS B 1 58 ? -3.469 2.676 5.027 1 98.81 58 CYS B CA 1
ATOM 1515 C C . CYS B 1 58 ? -2.311 3.635 5.281 1 98.81 58 CYS B C 1
ATOM 1517 O O . CYS B 1 58 ? -2.25 4.281 6.328 1 98.81 58 CYS B O 1
ATOM 1519 N N . GLY B 1 59 ? -1.403 3.738 4.285 1 98.62 59 GLY B N 1
ATOM 1520 C CA . GLY B 1 59 ? -0.307 4.688 4.383 1 98.62 59 GLY B CA 1
ATOM 1521 C C . GLY B 1 59 ? -0.77 6.133 4.418 1 98.62 59 GLY B C 1
ATOM 1522 O O . GLY B 1 59 ? -0.195 6.957 5.137 1 98.62 59 GLY B O 1
ATOM 1523 N N . LEU B 1 60 ? -1.768 6.414 3.672 1 98.31 60 LEU B N 1
ATOM 1524 C CA . LEU B 1 60 ? -2.34 7.754 3.648 1 98.31 60 LEU B CA 1
ATOM 1525 C C . LEU B 1 60 ? -2.762 8.188 5.051 1 98.31 60 LEU B C 1
ATOM 1527 O O . LEU B 1 60 ? -2.516 9.328 5.453 1 98.31 60 LEU B O 1
ATOM 1531 N N . HIS B 1 61 ? -3.357 7.277 5.824 1 97.88 61 HIS B N 1
ATOM 1532 C CA . HIS B 1 61 ? -3.74 7.578 7.199 1 97.88 61 HIS B CA 1
ATOM 1533 C C . HIS B 1 61 ? -2.52 7.898 8.055 1 97.88 61 HIS B C 1
ATOM 1535 O O . HIS B 1 61 ? -2.557 8.812 8.883 1 97.88 61 HIS B O 1
ATOM 1541 N N . TRP B 1 62 ? -1.474 7.145 7.855 1 97.19 62 TRP B N 1
ATOM 1542 C CA . TRP B 1 62 ? -0.223 7.43 8.547 1 97.19 62 TRP B CA 1
ATOM 1543 C C . TRP B 1 62 ? 0.28 8.828 8.211 1 97.19 62 TRP B C 1
ATOM 1545 O O . TRP B 1 62 ? 0.729 9.562 9.094 1 97.19 62 TRP B O 1
ATOM 1555 N N . GLY B 1 63 ? 0.23 9.164 6.941 1 96 63 GLY B N 1
ATOM 1556 C CA . GLY B 1 63 ? 0.665 10.484 6.516 1 96 63 GLY B CA 1
ATOM 1557 C C . GLY B 1 63 ? -0.112 11.609 7.176 1 96 63 GLY B C 1
ATOM 1558 O O . GLY B 1 63 ? 0.459 12.641 7.523 1 96 63 GLY B O 1
ATOM 1559 N N . LEU B 1 64 ? -1.373 11.422 7.359 1 94.69 64 LEU B N 1
ATOM 1560 C CA . LEU B 1 64 ? -2.199 12.422 8.023 1 94.69 64 LEU B CA 1
ATOM 1561 C C . LEU B 1 64 ? -1.755 12.617 9.469 1 94.69 64 LEU B C 1
ATOM 1563 O O . LEU B 1 64 ? -1.765 13.742 9.977 1 94.69 64 LEU B O 1
ATOM 1567 N N . VAL B 1 65 ? -1.387 11.516 10.102 1 94 65 VAL B N 1
ATOM 1568 C CA . VAL B 1 65 ? -0.945 11.594 11.492 1 94 65 VAL B CA 1
ATOM 1569 C C . VAL B 1 65 ? 0.42 12.273 11.562 1 94 65 VAL B C 1
ATOM 1571 O O . VAL B 1 65 ? 0.617 13.203 12.344 1 94 65 VAL B O 1
ATOM 1574 N N . LEU B 1 66 ? 1.326 11.898 10.711 1 92.94 66 LEU B N 1
ATOM 1575 C CA . LEU B 1 66 ? 2.678 12.445 10.719 1 92.94 66 LEU B CA 1
ATOM 1576 C C . LEU B 1 66 ? 2.674 13.914 10.305 1 92.94 66 LEU B C 1
ATOM 1578 O O . LEU B 1 66 ? 3.529 14.688 10.742 1 92.94 66 LEU B O 1
ATOM 1582 N N . GLY B 1 67 ? 1.698 14.172 9.531 1 89 67 GLY B N 1
ATOM 1583 C CA . GLY B 1 67 ? 1.578 15.547 9.07 1 89 67 GLY B CA 1
ATOM 1584 C C . GLY B 1 67 ? 0.835 16.438 10.055 1 89 67 GLY B C 1
ATOM 1585 O O . GLY B 1 67 ? 0.732 17.656 9.844 1 89 67 GLY B O 1
ATOM 1586 N N . GLY B 1 68 ? 0.286 15.875 11.094 1 86 68 GLY B N 1
ATOM 1587 C CA . GLY B 1 68 ? -0.302 16.656 12.164 1 86 68 GLY B CA 1
ATOM 1588 C C . GLY B 1 68 ? -1.792 16.891 11.992 1 86 68 GLY B C 1
ATOM 1589 O O . GLY B 1 68 ? -2.398 17.672 12.727 1 86 68 GLY B O 1
ATOM 1590 N N . ARG B 1 69 ? -2.33 16.188 11.031 1 79.06 69 ARG B N 1
ATOM 1591 C CA . ARG B 1 69 ? -3.746 16.438 10.773 1 79.06 69 ARG B CA 1
ATOM 1592 C C . ARG B 1 69 ? -4.621 15.492 11.586 1 79.06 69 ARG B C 1
ATOM 1594 O O . ARG B 1 69 ? -5.824 15.727 11.742 1 79.06 69 ARG B O 1
ATOM 1601 N N . ALA B 1 70 ? -4 14.461 12.055 1 75.94 70 ALA B N 1
ATOM 1602 C CA . ALA B 1 70 ? -4.723 13.492 12.883 1 75.94 70 ALA B CA 1
ATOM 1603 C C . ALA B 1 70 ? -3.863 13.023 14.055 1 75.94 70 ALA B C 1
ATOM 1605 O O . ALA B 1 70 ? -2.656 12.82 13.898 1 75.94 70 ALA B O 1
ATOM 1606 N N . GLN B 1 71 ? -4.242 13.336 15.172 1 70.06 71 GLN B N 1
ATOM 1607 C CA . GLN B 1 71 ? -3.52 12.844 16.344 1 70.06 71 GLN B CA 1
ATOM 1608 C C . GLN B 1 71 ? -4.234 11.648 16.969 1 70.06 71 GLN B C 1
ATOM 1610 O O . GLN B 1 71 ? -5.094 11.812 17.828 1 70.06 71 GLN B O 1
ATOM 1615 N N . ALA B 1 72 ? -3.818 10.641 16.484 1 84.75 72 ALA B N 1
ATOM 1616 C CA . ALA B 1 72 ? -4.609 9.5 16.938 1 84.75 72 ALA B CA 1
ATOM 1617 C C . ALA B 1 72 ? -3.816 8.203 16.828 1 84.75 72 ALA B C 1
ATOM 1619 O O . ALA B 1 72 ? -3.621 7.688 15.719 1 84.75 72 ALA B O 1
ATOM 1620 N N . THR B 1 73 ? -3.338 7.695 17.891 1 91.31 73 THR B N 1
ATOM 1621 C CA . THR B 1 73 ? -2.645 6.414 18 1 91.31 73 THR B CA 1
ATOM 1622 C C . THR B 1 73 ? -3.496 5.289 17.422 1 91.31 73 THR B C 1
ATOM 1624 O O . THR B 1 73 ? -2.973 4.375 16.781 1 91.31 73 THR B O 1
ATOM 1627 N N . TRP B 1 74 ? -4.73 5.402 17.656 1 95.06 74 TRP B N 1
ATOM 1628 C CA . TRP B 1 74 ? -5.613 4.344 17.188 1 95.06 74 TRP B CA 1
ATOM 1629 C C . TRP B 1 74 ? -5.566 4.234 15.664 1 95.06 74 TRP B C 1
ATOM 1631 O O . TRP B 1 74 ? -5.695 3.141 15.109 1 95.06 74 TRP B O 1
ATOM 1641 N N . LEU B 1 75 ? -5.402 5.355 15.016 1 96.88 75 LEU B N 1
ATOM 1642 C CA . LEU B 1 75 ? -5.367 5.383 13.555 1 96.88 75 LEU B CA 1
ATOM 1643 C C . LEU B 1 75 ? -4.105 4.699 13.031 1 96.88 75 LEU B C 1
ATOM 1645 O O . LEU B 1 75 ? -4.16 3.965 12.039 1 96.88 75 LEU B O 1
ATOM 1649 N N . LEU B 1 76 ? -2.98 4.898 13.688 1 97.44 76 LEU B N 1
ATOM 1650 C CA . LEU B 1 76 ? -1.734 4.234 13.328 1 97.44 76 LEU B CA 1
ATOM 1651 C C . LEU B 1 76 ? -1.876 2.719 13.438 1 97.44 76 LEU B C 1
ATOM 1653 O O . LEU B 1 76 ? -1.556 1.99 12.492 1 97.44 76 LEU B O 1
ATOM 1657 N N . ILE B 1 77 ? -2.375 2.26 14.508 1 97.81 77 ILE B N 1
ATOM 1658 C CA . ILE B 1 77 ? -2.502 0.834 14.797 1 97.81 77 ILE B CA 1
ATOM 1659 C C . ILE B 1 77 ? -3.514 0.205 13.836 1 97.81 77 ILE B C 1
ATOM 1661 O O . ILE B 1 77 ? -3.234 -0.824 13.219 1 97.81 77 ILE B O 1
ATOM 1665 N N . LEU B 1 78 ? -4.664 0.86 13.719 1 98.12 78 LEU B N 1
ATOM 1666 C CA . LEU B 1 78 ? -5.715 0.321 12.867 1 98.12 78 LEU B CA 1
ATOM 1667 C C . LEU B 1 78 ? -5.25 0.251 11.414 1 98.12 78 LEU B C 1
ATOM 1669 O O . LEU B 1 78 ? -5.559 -0.709 10.703 1 98.12 78 LEU B O 1
ATOM 1673 N N . SER B 1 79 ? -4.531 1.235 10.945 1 98.44 79 SER B N 1
ATOM 1674 C CA . SER B 1 79 ? -4.012 1.24 9.578 1 98.44 79 SER B CA 1
ATOM 1675 C C . SER B 1 79 ? -3.08 0.058 9.344 1 98.44 79 SER B C 1
ATOM 1677 O O . SER B 1 79 ? -3.139 -0.582 8.289 1 98.44 79 SER B O 1
ATOM 1679 N N . ASN B 1 80 ? -2.219 -0.236 10.344 1 98.62 80 ASN B N 1
ATOM 1680 C CA . ASN B 1 80 ? -1.315 -1.373 10.195 1 98.62 80 ASN B CA 1
ATOM 1681 C C . ASN B 1 80 ? -2.078 -2.695 10.172 1 98.62 80 ASN B C 1
ATOM 1683 O O . ASN B 1 80 ? -1.73 -3.604 9.422 1 98.62 80 ASN B O 1
ATOM 1687 N N . VAL B 1 81 ? -3.078 -2.816 11 1 98.69 81 VAL B N 1
ATOM 1688 C CA . VAL B 1 81 ? -3.889 -4.027 11.039 1 98.69 81 VAL B CA 1
ATOM 1689 C C . VAL B 1 81 ? -4.594 -4.223 9.695 1 98.69 81 VAL B C 1
ATOM 1691 O O . VAL B 1 81 ? -4.578 -5.32 9.133 1 98.69 81 VAL B O 1
ATOM 1694 N N . LEU B 1 82 ? -5.191 -3.186 9.18 1 98.88 82 LEU B N 1
ATOM 1695 C CA . LEU B 1 82 ? -5.902 -3.26 7.906 1 98.88 82 LEU B CA 1
ATOM 1696 C C . LEU B 1 82 ? -4.934 -3.543 6.762 1 98.88 82 LEU B C 1
ATOM 1698 O O . LEU B 1 82 ? -5.281 -4.246 5.809 1 98.88 82 LEU B O 1
ATOM 1702 N N . CYS B 1 83 ? -3.715 -2.986 6.879 1 98.88 83 CYS B N 1
ATOM 1703 C CA . CYS B 1 83 ? -2.701 -3.238 5.859 1 98.88 83 CYS B CA 1
ATOM 1704 C C . CYS B 1 83 ? -2.293 -4.707 5.848 1 98.88 83 CYS B C 1
ATOM 1706 O O . CYS B 1 83 ? -2.127 -5.301 4.781 1 98.88 83 CYS B O 1
ATOM 1708 N N . LEU B 1 84 ? -2.168 -5.324 7.012 1 98.88 84 LEU B N 1
ATOM 1709 C CA . LEU B 1 84 ? -1.849 -6.742 7.105 1 98.88 84 LEU B CA 1
ATOM 1710 C C . LEU B 1 84 ? -2.996 -7.594 6.57 1 98.88 84 LEU B C 1
ATOM 1712 O O . LEU B 1 84 ? -2.766 -8.625 5.934 1 98.88 84 LEU B O 1
ATOM 1716 N N . LEU B 1 85 ? -4.191 -7.168 6.816 1 98.88 85 LEU B N 1
ATOM 1717 C CA . LEU B 1 85 ? -5.34 -7.867 6.25 1 98.88 85 LEU B CA 1
ATOM 1718 C C . LEU B 1 85 ? -5.348 -7.754 4.727 1 98.88 85 LEU B C 1
ATOM 1720 O O . LEU B 1 85 ? -5.672 -8.719 4.031 1 98.88 85 LEU B O 1
ATOM 1724 N N . ALA B 1 86 ? -5.035 -6.617 4.211 1 98.88 86 ALA B N 1
ATOM 1725 C CA . ALA B 1 86 ? -4.938 -6.457 2.762 1 98.88 86 ALA B CA 1
ATOM 1726 C C . ALA B 1 86 ? -3.885 -7.391 2.176 1 98.88 86 ALA B C 1
ATOM 1728 O O . ALA B 1 86 ? -4.09 -7.977 1.11 1 98.88 86 ALA B O 1
ATOM 1729 N N . TRP B 1 87 ? -2.803 -7.531 2.896 1 98.88 87 TRP B N 1
ATOM 1730 C CA . TRP B 1 87 ? -1.728 -8.414 2.461 1 98.88 87 TRP B CA 1
ATOM 1731 C C . TRP B 1 87 ? -2.188 -9.867 2.449 1 98.88 87 TRP B C 1
ATOM 1733 O O . TRP B 1 87 ? -1.732 -10.664 1.626 1 98.88 87 TRP B O 1
ATOM 1743 N N . SER B 1 88 ? -3.105 -10.242 3.291 1 98.62 88 SER B N 1
ATOM 1744 C CA . SER B 1 88 ? -3.592 -11.617 3.305 1 98.62 88 SER B CA 1
ATOM 1745 C C . SER B 1 88 ? -4.301 -11.969 2 1 98.62 88 SER B C 1
ATOM 1747 O O . SER B 1 88 ? -4.406 -13.141 1.639 1 98.62 88 SER B O 1
ATOM 1749 N N . GLY B 1 89 ? -4.77 -10.961 1.253 1 98.38 89 GLY B N 1
ATOM 1750 C CA . GLY B 1 89 ? -5.422 -11.195 -0.026 1 98.38 89 GLY B CA 1
ATOM 1751 C C . GLY B 1 89 ? -4.559 -11.977 -1 1 98.38 89 GLY B C 1
ATOM 1752 O O . GLY B 1 89 ? -4.871 -13.125 -1.326 1 98.38 89 GLY B O 1
ATOM 1753 N N . PRO B 1 90 ? -3.41 -11.414 -1.388 1 98.19 90 PRO B N 1
ATOM 1754 C CA . PRO B 1 90 ? -2.531 -12.141 -2.307 1 98.19 90 PRO B CA 1
ATOM 1755 C C . PRO B 1 90 ? -2.041 -13.469 -1.73 1 98.19 90 PRO B C 1
ATOM 1757 O O . PRO B 1 90 ? -1.826 -14.422 -2.477 1 98.19 90 PRO B O 1
ATOM 1760 N N . LEU B 1 91 ? -1.872 -13.602 -0.41 1 98 91 LEU B N 1
ATOM 1761 C CA . LEU B 1 91 ? -1.448 -14.859 0.19 1 98 91 LEU B CA 1
ATOM 1762 C C . LEU B 1 91 ? -2.516 -15.938 0.012 1 98 91 LEU B C 1
ATOM 1764 O O . LEU B 1 91 ? -2.201 -17.078 -0.313 1 98 91 LEU B O 1
ATOM 1768 N N . LEU B 1 92 ? -3.713 -15.562 0.23 1 97.88 92 LEU B N 1
ATOM 1769 C CA . LEU B 1 92 ? -4.828 -16.484 0.028 1 97.88 92 LEU B CA 1
ATOM 1770 C C . LEU B 1 92 ? -4.934 -16.891 -1.437 1 97.88 92 LEU B C 1
ATOM 1772 O O . LEU B 1 92 ? -5.129 -18.078 -1.742 1 97.88 92 LEU B O 1
ATOM 1776 N N . ALA B 1 93 ? -4.797 -15.938 -2.309 1 97.06 93 ALA B N 1
ATOM 1777 C CA . ALA B 1 93 ? -4.895 -16.219 -3.738 1 97.06 93 ALA B CA 1
ATOM 1778 C C . ALA B 1 93 ? -3.805 -17.188 -4.18 1 97.06 93 ALA B C 1
ATOM 1780 O O . ALA B 1 93 ? -4.066 -18.125 -4.941 1 97.06 93 ALA B O 1
ATOM 1781 N N . LEU B 1 94 ? -2.596 -17 -3.674 1 96.19 94 LEU B N 1
ATOM 1782 C CA . LEU B 1 94 ? -1.472 -17.875 -4 1 96.19 94 LEU B CA 1
ATOM 1783 C C . LEU B 1 94 ? -1.694 -19.281 -3.453 1 96.19 94 LEU B C 1
ATOM 1785 O O . LEU B 1 94 ? -1.072 -20.234 -3.918 1 96.19 94 LEU B O 1
ATOM 1789 N N . SER B 1 95 ? -2.547 -19.328 -2.453 1 95.62 95 SER B N 1
ATOM 1790 C CA . SER B 1 95 ? -2.834 -20.609 -1.832 1 95.62 95 SER B CA 1
ATOM 1791 C C . SER B 1 95 ? -4.094 -21.25 -2.418 1 95.62 95 SER B C 1
ATOM 1793 O O . SER B 1 95 ? -4.59 -22.25 -1.904 1 95.62 95 SER B O 1
ATOM 1795 N N . GLY B 1 96 ? -4.68 -20.656 -3.426 1 94.38 96 GLY B N 1
ATOM 1796 C CA . GLY B 1 96 ? -5.793 -21.234 -4.152 1 94.38 96 GLY B CA 1
ATOM 1797 C C . GLY B 1 96 ? -7.148 -20.75 -3.67 1 94.38 96 GLY B C 1
ATOM 1798 O O . GLY B 1 96 ? -8.188 -21.266 -4.094 1 94.38 96 GLY B O 1
ATOM 1799 N N . TRP B 1 97 ? -7.16 -19.734 -2.746 1 96.44 97 TRP B N 1
ATOM 1800 C CA . TRP B 1 97 ? -8.414 -19.234 -2.178 1 96.44 97 TRP B CA 1
ATOM 1801 C C . TRP B 1 97 ? -8.727 -17.844 -2.684 1 96.44 97 TRP B C 1
ATOM 1803 O O . TRP B 1 97 ? -8.82 -16.891 -1.896 1 96.44 97 TRP B O 1
ATOM 1813 N N . SER B 1 98 ? -9.055 -17.75 -3.967 1 96.94 98 SER B N 1
ATOM 1814 C CA . SER B 1 98 ? -9.219 -16.469 -4.617 1 96.94 98 SER B CA 1
ATOM 1815 C C . SER B 1 98 ? -10.492 -15.766 -4.148 1 96.94 98 SER B C 1
ATOM 1817 O O . SER B 1 98 ? -10.5 -14.547 -3.949 1 96.94 98 SER B O 1
ATOM 1819 N N . VAL B 1 99 ? -11.57 -16.5 -3.965 1 98.06 99 VAL B N 1
ATOM 1820 C CA . VAL B 1 99 ? -12.836 -15.898 -3.551 1 98.06 99 VAL B CA 1
ATOM 1821 C C . VAL B 1 99 ? -12.695 -15.336 -2.135 1 98.06 99 VAL B C 1
ATOM 1823 O O . VAL B 1 99 ? -13.172 -14.234 -1.849 1 98.06 99 VAL B O 1
ATOM 1826 N N . ALA B 1 100 ? -12.062 -16.078 -1.278 1 98.38 100 ALA B N 1
ATOM 1827 C CA . ALA B 1 100 ? -11.789 -15.586 0.068 1 98.38 100 ALA B CA 1
ATOM 1828 C C . ALA B 1 100 ? -10.922 -14.328 0.027 1 98.38 100 ALA B C 1
ATOM 1830 O O . ALA B 1 100 ? -11.133 -13.398 0.81 1 98.38 100 ALA B O 1
ATOM 1831 N N . ALA B 1 101 ? -9.898 -14.344 -0.842 1 98.75 101 ALA B N 1
ATOM 1832 C CA . ALA B 1 101 ? -9.023 -13.188 -1.014 1 98.75 101 ALA B CA 1
ATOM 1833 C C . ALA B 1 101 ? -9.828 -11.945 -1.389 1 98.75 101 ALA B C 1
ATOM 1835 O O . ALA B 1 101 ? -9.641 -10.875 -0.806 1 98.75 101 ALA B O 1
ATOM 1836 N N . LEU B 1 102 ? -10.742 -12.109 -2.322 1 98.88 102 LEU B N 1
ATOM 1837 C CA . LEU B 1 102 ? -11.578 -11 -2.77 1 98.88 102 LEU B CA 1
ATOM 1838 C C . LEU B 1 102 ? -12.492 -10.523 -1.645 1 98.88 102 LEU B C 1
ATOM 1840 O O . LEU B 1 102 ? -12.695 -9.32 -1.471 1 98.88 102 LEU B O 1
ATOM 1844 N N . GLY B 1 103 ? -13.023 -11.445 -0.885 1 98.81 103 GLY B N 1
ATOM 1845 C CA . GLY B 1 103 ? -13.859 -11.094 0.251 1 98.81 103 GLY B CA 1
ATOM 1846 C C . GLY B 1 103 ? -13.133 -10.281 1.303 1 98.81 103 GLY B C 1
ATOM 1847 O O . GLY B 1 103 ? -13.656 -9.289 1.814 1 98.81 103 GLY B O 1
ATOM 1848 N N . VAL B 1 104 ? -11.922 -10.664 1.663 1 98.88 104 VAL B N 1
ATOM 1849 C CA . VAL B 1 104 ? -11.117 -9.945 2.652 1 98.88 104 VAL B CA 1
ATOM 1850 C C . VAL B 1 104 ? -10.828 -8.531 2.158 1 98.88 104 VAL B C 1
ATOM 1852 O O . VAL B 1 104 ? -10.914 -7.57 2.926 1 98.88 104 VAL B O 1
ATOM 1855 N N . LEU B 1 105 ? -10.516 -8.406 0.877 1 98.94 105 LEU B N 1
ATOM 1856 C CA . LEU B 1 105 ? -10.203 -7.094 0.328 1 98.94 105 LEU B CA 1
ATOM 1857 C C . LEU B 1 105 ? -11.438 -6.195 0.342 1 98.94 105 LEU B C 1
ATOM 1859 O O . LEU B 1 105 ? -11.336 -5 0.632 1 98.94 105 LEU B O 1
ATOM 1863 N N . ILE B 1 106 ? -12.625 -6.734 0.052 1 98.94 106 ILE B N 1
ATOM 1864 C CA . ILE B 1 106 ? -13.859 -5.965 0.133 1 98.94 106 ILE B CA 1
ATOM 1865 C C . ILE B 1 106 ? -14.055 -5.449 1.558 1 98.94 106 ILE B C 1
ATOM 1867 O O . ILE B 1 106 ? -14.344 -4.27 1.762 1 98.94 106 ILE B O 1
ATOM 1871 N N . ALA B 1 107 ? -13.859 -6.309 2.52 1 98.94 107 ALA B N 1
ATOM 1872 C CA . ALA B 1 107 ? -14.008 -5.918 3.92 1 98.94 107 ALA B CA 1
ATOM 1873 C C . ALA B 1 107 ? -13 -4.824 4.289 1 98.94 107 ALA B C 1
ATOM 1875 O O . ALA B 1 107 ? -13.336 -3.887 5.016 1 98.94 107 ALA B O 1
ATOM 1876 N N . VAL B 1 108 ? -11.781 -4.941 3.799 1 98.94 108 VAL B N 1
ATOM 1877 C CA . VAL B 1 108 ? -10.742 -3.959 4.09 1 98.94 108 VAL B CA 1
ATOM 1878 C C . VAL B 1 108 ? -11.125 -2.611 3.48 1 98.94 108 VAL B C 1
ATOM 1880 O O . VAL B 1 108 ? -11.039 -1.577 4.145 1 98.94 108 VAL B O 1
ATOM 1883 N N . PHE B 1 109 ? -11.562 -2.605 2.234 1 98.94 109 PHE B N 1
ATOM 1884 C CA . PHE B 1 109 ? -11.938 -1.354 1.584 1 98.94 109 PHE B CA 1
ATOM 1885 C C . PHE B 1 109 ? -13.102 -0.692 2.307 1 98.94 109 PHE B C 1
ATOM 1887 O O . PHE B 1 109 ? -13.125 0.529 2.477 1 98.94 109 PHE B O 1
ATOM 1894 N N . LEU B 1 110 ? -14.07 -1.455 2.736 1 98.88 110 LEU B N 1
ATOM 1895 C CA . LEU B 1 110 ? -15.211 -0.902 3.463 1 98.88 110 LEU B CA 1
ATOM 1896 C C . LEU B 1 110 ? -14.773 -0.356 4.82 1 98.88 110 LEU B C 1
ATOM 1898 O O . 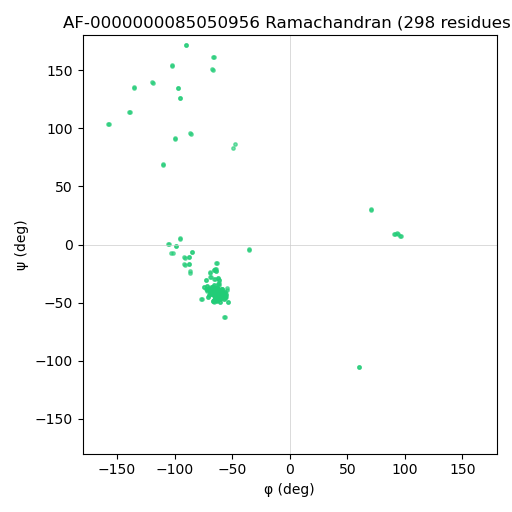LEU B 1 110 ? -15.266 0.686 5.258 1 98.88 110 LEU B O 1
ATOM 1902 N N . SER B 1 111 ? -13.891 -1.041 5.48 1 98.88 111 SER B N 1
ATOM 1903 C CA . SER B 1 111 ? -13.359 -0.558 6.75 1 98.88 111 SER B CA 1
ATOM 1904 C C . SER B 1 111 ? -12.594 0.748 6.57 1 98.88 111 SER B C 1
ATOM 1906 O O . SER B 1 111 ? -12.727 1.67 7.375 1 98.88 111 SER B O 1
ATOM 1908 N N . LEU B 1 112 ? -11.812 0.826 5.52 1 98.81 112 LEU B N 1
ATOM 1909 C CA . LEU B 1 112 ? -11.055 2.041 5.242 1 98.81 112 LEU B CA 1
ATOM 1910 C C . LEU B 1 112 ? -11.984 3.215 4.969 1 98.81 112 LEU B C 1
ATOM 1912 O O . LEU B 1 112 ? -11.711 4.34 5.387 1 98.81 112 LEU B O 1
ATOM 1916 N N . LEU B 1 113 ? -13.062 2.93 4.281 1 98.75 113 LEU B N 1
ATOM 1917 C CA . LEU B 1 113 ? -14.039 3.986 4.031 1 98.75 113 LEU B CA 1
ATOM 1918 C C . LEU B 1 113 ? -14.688 4.449 5.332 1 98.75 113 LEU B C 1
ATOM 1920 O O . LEU B 1 113 ? -14.93 5.645 5.516 1 98.75 113 LEU B O 1
ATOM 1924 N N . ALA B 1 114 ? -14.992 3.535 6.199 1 98.69 114 ALA B N 1
ATOM 1925 C CA . ALA B 1 114 ? -15.531 3.885 7.512 1 98.69 114 ALA B CA 1
ATOM 1926 C C . ALA B 1 114 ? -14.555 4.746 8.297 1 98.69 114 ALA B C 1
ATOM 1928 O O . ALA B 1 114 ? -14.953 5.715 8.953 1 98.69 114 ALA B O 1
ATOM 1929 N N . VAL B 1 115 ? -13.305 4.434 8.234 1 98.12 115 VAL B N 1
ATOM 1930 C CA . VAL B 1 115 ? -12.273 5.223 8.898 1 98.12 115 VAL B CA 1
ATOM 1931 C C . VAL B 1 115 ? -12.219 6.621 8.289 1 98.12 115 VAL B C 1
ATOM 1933 O O . VAL B 1 115 ? -12.109 7.617 9.008 1 98.12 115 VAL B O 1
ATOM 1936 N N . ASP B 1 116 ? -12.312 6.648 6.949 1 97.88 116 ASP B N 1
ATOM 1937 C CA . ASP B 1 116 ? -12.328 7.941 6.273 1 97.88 116 ASP B CA 1
ATOM 1938 C C . ASP B 1 116 ? -13.492 8.797 6.754 1 97.88 116 ASP B C 1
ATOM 1940 O O . ASP B 1 116 ? -13.367 10.023 6.867 1 97.88 116 ASP B O 1
ATOM 1944 N N . ASN B 1 117 ? -14.625 8.18 6.973 1 97.94 117 ASN B N 1
ATOM 1945 C CA . ASN B 1 117 ? -15.781 8.898 7.492 1 97.94 117 ASN B CA 1
ATOM 1946 C C . ASN B 1 117 ? -15.5 9.5 8.867 1 97.94 117 ASN B C 1
ATOM 1948 O O . ASN B 1 117 ? -15.836 10.656 9.133 1 97.94 117 ASN B O 1
ATOM 1952 N N . ILE B 1 118 ? -14.938 8.719 9.727 1 97.12 118 ILE B N 1
ATOM 1953 C CA . ILE B 1 118 ? -14.586 9.18 11.07 1 97.12 118 ILE B CA 1
ATOM 1954 C C . ILE B 1 118 ? -13.602 10.344 10.969 1 97.12 118 ILE B C 1
ATOM 1956 O O . ILE B 1 118 ? -13.758 11.352 11.648 1 97.12 118 ILE B O 1
ATOM 1960 N N . LEU B 1 119 ? -12.617 10.227 10.102 1 96.12 119 LEU B N 1
ATOM 1961 C CA . LEU B 1 119 ? -11.602 11.266 9.93 1 96.12 119 LEU B CA 1
ATOM 1962 C C . LEU B 1 119 ? -12.219 12.539 9.375 1 96.12 119 LEU B C 1
ATOM 1964 O O . LEU B 1 119 ? -11.836 13.641 9.773 1 96.12 119 LEU B O 1
ATOM 1968 N N . MET B 1 120 ? -13.148 12.328 8.445 1 94.88 120 MET B N 1
ATOM 1969 C CA . MET B 1 120 ? -13.844 13.492 7.898 1 94.88 120 MET B CA 1
ATOM 1970 C C . MET B 1 120 ? -14.641 14.203 8.984 1 94.88 120 MET B C 1
ATOM 1972 O O . MET B 1 120 ? -14.555 15.43 9.125 1 94.88 120 MET B O 1
ATOM 1976 N N . LEU B 1 121 ? -1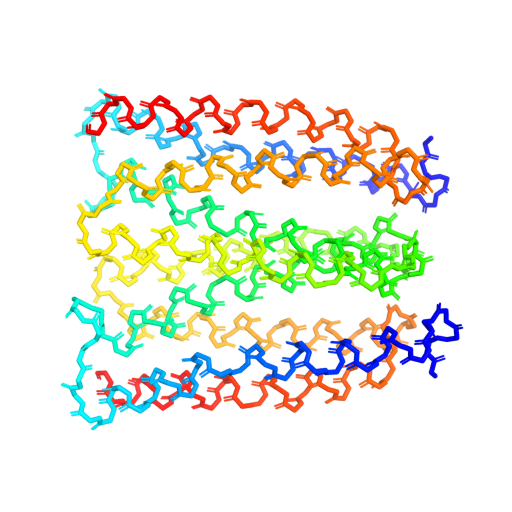5.32 13.508 9.836 1 95.69 121 LEU B N 1
ATOM 1977 C CA . LEU B 1 121 ? -16.156 14.062 10.898 1 95.69 121 LEU B CA 1
ATOM 1978 C C . LEU B 1 121 ? -15.289 14.734 11.969 1 95.69 121 LEU B C 1
ATOM 1980 O O . LEU B 1 121 ? -15.719 15.703 12.594 1 95.69 121 LEU B O 1
ATOM 1984 N N . ARG B 1 122 ? -14.086 14.328 12.055 1 93.44 122 ARG B N 1
ATOM 1985 C CA . ARG B 1 122 ? -13.188 14.867 13.07 1 93.44 122 ARG B CA 1
ATOM 1986 C C . ARG B 1 122 ? -12.289 15.953 12.492 1 93.44 122 ARG B C 1
ATOM 1988 O O . ARG B 1 122 ? -11.414 16.469 13.188 1 93.44 122 ARG B O 1
ATOM 1995 N N . GLY B 1 123 ? -12.422 16.219 11.242 1 91.38 123 GLY B N 1
ATOM 1996 C CA . GLY B 1 123 ? -11.711 17.312 10.617 1 91.38 123 GLY B CA 1
ATOM 1997 C C . GLY B 1 123 ? -10.359 16.922 10.055 1 91.38 123 GLY B C 1
ATOM 1998 O O . GLY B 1 123 ? -9.57 17.766 9.648 1 91.38 123 GLY B O 1
ATOM 1999 N N . GLY B 1 124 ? -10.094 15.625 10.031 1 91.31 124 GLY B N 1
ATOM 2000 C CA . GLY B 1 124 ? -8.805 15.156 9.547 1 91.31 124 GLY B CA 1
ATOM 2001 C C . GLY B 1 124 ? -8.766 14.938 8.047 1 91.31 124 GLY B C 1
ATOM 2002 O O . GLY B 1 124 ? -7.695 14.812 7.457 1 91.31 124 GLY B O 1
ATOM 2003 N N . LEU B 1 125 ? -9.93 14.859 7.492 1 93.31 125 LEU B N 1
ATOM 2004 C CA . LEU B 1 125 ? -10.078 14.664 6.055 1 93.31 125 LEU B CA 1
ATOM 2005 C C . LEU B 1 125 ? -11.141 15.594 5.484 1 93.31 125 LEU B C 1
ATOM 2007 O O . LEU B 1 125 ? -12.188 15.797 6.102 1 93.31 125 LEU B O 1
ATOM 2011 N N . SER B 1 126 ? -10.859 16.234 4.363 1 93.62 126 SER B N 1
ATOM 2012 C CA . SER B 1 126 ? -11.828 17.156 3.789 1 93.62 126 SER B CA 1
ATOM 2013 C C . SER B 1 126 ? -13.07 16.422 3.297 1 93.62 126 SER B C 1
ATOM 2015 O O . SER B 1 126 ? -12.984 15.273 2.857 1 93.62 126 SER B O 1
ATOM 2017 N N . ALA B 1 127 ? -14.172 17.078 3.322 1 95.56 127 ALA B N 1
ATOM 2018 C CA . ALA B 1 127 ? -15.43 16.5 2.855 1 95.56 127 ALA B CA 1
ATOM 2019 C C . ALA B 1 127 ? -15.359 16.156 1.367 1 95.56 127 ALA B C 1
ATOM 2021 O O . ALA B 1 127 ? -15.938 15.172 0.918 1 95.56 127 ALA B O 1
ATOM 2022 N N . ALA B 1 128 ? -14.734 16.984 0.622 1 94.81 128 ALA B N 1
ATOM 2023 C CA . ALA B 1 128 ? -14.609 16.766 -0.818 1 94.81 128 ALA B CA 1
ATOM 2024 C C . ALA B 1 128 ? -13.852 15.484 -1.119 1 94.81 128 ALA B C 1
ATOM 2026 O O . ALA B 1 128 ? -14.242 14.711 -1.994 1 94.81 128 ALA B O 1
ATOM 2027 N N . PHE B 1 129 ? -12.75 15.359 -0.398 1 96.44 129 PHE B N 1
ATOM 2028 C CA . PHE B 1 129 ? -11.977 14.141 -0.612 1 96.44 129 PHE B CA 1
ATOM 2029 C C . PHE B 1 129 ? -12.758 12.914 -0.166 1 96.44 129 PHE B C 1
ATOM 2031 O O . PHE B 1 129 ? -12.711 11.867 -0.818 1 96.44 129 PHE B O 1
ATOM 2038 N N . PHE B 1 130 ? -13.484 13.016 0.913 1 97.25 130 PHE B N 1
ATOM 2039 C CA . PHE B 1 130 ? -14.289 11.891 1.388 1 97.25 130 PHE B CA 1
ATOM 2040 C C . PHE B 1 130 ? -15.344 11.508 0.359 1 97.25 130 PHE B C 1
ATOM 2042 O O . PHE B 1 130 ? -15.586 10.32 0.126 1 97.25 130 PHE B O 1
ATOM 2049 N N . ARG B 1 131 ? -16.047 12.453 -0.214 1 97.44 131 ARG B N 1
ATOM 2050 C CA . ARG B 1 131 ? -17.047 12.172 -1.239 1 97.44 131 ARG B CA 1
ATOM 2051 C C . ARG B 1 131 ? -16.422 11.422 -2.414 1 97.44 131 ARG B C 1
ATOM 2053 O O . ARG B 1 131 ? -17.031 10.492 -2.955 1 97.44 131 ARG B O 1
ATOM 2060 N N . LEU B 1 132 ? -15.25 11.891 -2.789 1 97.38 132 LEU B N 1
ATOM 2061 C CA . LEU B 1 132 ? -14.508 11.203 -3.84 1 97.38 132 LEU B CA 1
ATOM 2062 C C . LEU B 1 132 ? -14.211 9.758 -3.445 1 97.38 132 LEU B C 1
ATOM 2064 O O . LEU B 1 132 ? -14.359 8.844 -4.262 1 97.38 132 LEU B O 1
ATOM 2068 N N . ARG B 1 133 ? -13.797 9.531 -2.207 1 98.38 133 ARG B N 1
ATOM 2069 C CA . ARG B 1 133 ? -13.5 8.203 -1.68 1 98.38 133 ARG B CA 1
ATOM 2070 C C . ARG B 1 133 ? -14.75 7.324 -1.69 1 98.38 133 ARG B C 1
ATOM 2072 O O . ARG B 1 133 ? -14.664 6.121 -1.953 1 98.38 133 ARG B O 1
ATOM 2079 N N . VAL B 1 134 ? -15.93 7.855 -1.396 1 98.5 134 VAL B N 1
ATOM 2080 C CA . VAL B 1 134 ? -17.172 7.094 -1.417 1 98.5 134 VAL B CA 1
ATOM 2081 C C . VAL B 1 134 ? -17.453 6.594 -2.832 1 98.5 134 VAL B C 1
ATOM 2083 O O . VAL B 1 134 ? -17.75 5.418 -3.035 1 98.5 134 VAL B O 1
ATOM 2086 N N . VAL B 1 135 ? -17.328 7.484 -3.781 1 98.38 135 VAL B N 1
ATOM 2087 C CA . VAL B 1 135 ? -17.625 7.156 -5.172 1 98.38 135 VAL B CA 1
ATOM 2088 C C . VAL B 1 135 ? -16.656 6.078 -5.664 1 98.38 135 VAL B C 1
ATOM 2090 O O . VAL B 1 135 ? -17.094 5.047 -6.188 1 98.38 135 VAL B O 1
ATOM 2093 N N . ILE B 1 136 ? -15.383 6.266 -5.434 1 98.56 136 ILE B N 1
ATOM 2094 C CA . ILE B 1 136 ? -14.406 5.363 -6.023 1 98.56 136 ILE B CA 1
ATOM 2095 C C . ILE B 1 136 ? -14.422 4.027 -5.285 1 98.56 136 ILE B C 1
ATOM 2097 O O . ILE B 1 136 ? -14.219 2.971 -5.891 1 98.56 136 ILE B O 1
ATOM 2101 N N . THR B 1 137 ? -14.625 4.051 -3.955 1 98.81 137 THR B N 1
ATOM 2102 C CA . THR B 1 137 ? -14.703 2.803 -3.203 1 98.81 137 THR B CA 1
ATOM 2103 C C . THR B 1 137 ? -15.922 1.987 -3.627 1 98.81 137 THR B C 1
ATOM 2105 O O . THR B 1 137 ? -15.859 0.758 -3.701 1 98.81 137 THR B O 1
ATOM 2108 N N . SER B 1 138 ? -17.062 2.668 -3.875 1 98.75 138 SER B N 1
ATOM 2109 C CA . SER B 1 138 ? -18.234 1.953 -4.367 1 98.75 138 SER B CA 1
ATOM 2110 C C . SER B 1 138 ? -17.938 1.226 -5.672 1 98.75 138 SER B C 1
ATOM 2112 O O . SER B 1 138 ? -18.328 0.073 -5.855 1 98.75 138 SER B O 1
ATOM 2114 N N . LEU B 1 139 ? -17.25 1.878 -6.582 1 98.81 139 LEU B N 1
ATOM 2115 C CA . LEU B 1 139 ? -16.859 1.259 -7.844 1 98.81 139 LEU B CA 1
ATOM 2116 C C . LEU B 1 139 ? -15.93 0.068 -7.594 1 98.81 139 LEU B C 1
ATOM 2118 O O . LEU B 1 139 ? -16.125 -1.00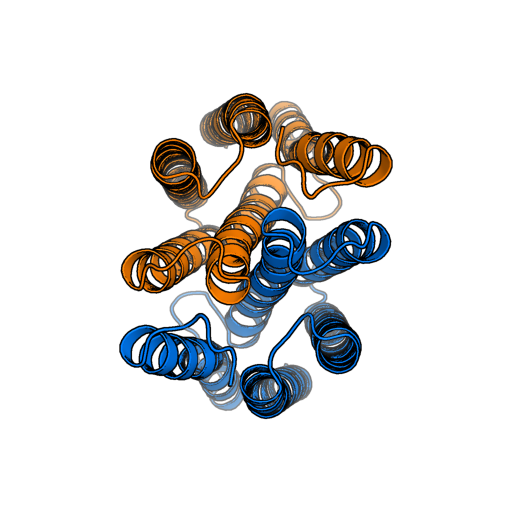1 -8.18 1 98.81 139 LEU B O 1
ATOM 2122 N N . VAL B 1 140 ? -14.914 0.207 -6.762 1 98.88 140 VAL B N 1
ATOM 2123 C CA . VAL B 1 140 ? -13.922 -0.83 -6.488 1 98.88 140 VAL B CA 1
ATOM 2124 C C . VAL B 1 140 ? -14.609 -2.045 -5.867 1 98.88 140 VAL B C 1
ATOM 2126 O O . VAL B 1 140 ? -14.367 -3.182 -6.285 1 98.88 140 VAL B O 1
ATOM 2129 N N . VAL B 1 141 ? -15.469 -1.808 -4.887 1 98.88 141 VAL B N 1
ATOM 2130 C CA . VAL B 1 141 ? -16.156 -2.898 -4.211 1 98.88 141 VAL B CA 1
ATOM 2131 C C . VAL B 1 141 ? -17.078 -3.619 -5.195 1 98.88 141 VAL B C 1
ATOM 2133 O O . VAL B 1 141 ? -17.156 -4.852 -5.199 1 98.88 141 VAL B O 1
ATOM 2136 N N . ALA B 1 142 ? -17.812 -2.889 -6.027 1 98.88 142 ALA B N 1
ATOM 2137 C CA . ALA B 1 142 ? -18.641 -3.5 -7.059 1 98.88 142 ALA B CA 1
ATOM 2138 C C . ALA B 1 142 ? -17.812 -4.367 -8 1 98.88 142 ALA B C 1
ATOM 2140 O O . ALA B 1 142 ? -18.219 -5.465 -8.375 1 98.88 142 ALA B O 1
ATOM 2141 N N . CYS B 1 143 ? -16.656 -3.887 -8.398 1 98.94 143 CYS B N 1
ATOM 2142 C CA . CYS B 1 143 ? -15.766 -4.637 -9.281 1 98.94 143 CYS B CA 1
ATOM 2143 C C . CYS B 1 143 ? -15.266 -5.91 -8.609 1 98.94 143 CYS B C 1
ATOM 2145 O O . CYS B 1 143 ? -15.273 -6.98 -9.219 1 98.94 143 CYS B O 1
ATOM 2147 N N . LEU B 1 144 ? -14.82 -5.809 -7.355 1 98.88 144 LEU B N 1
ATOM 2148 C CA . LEU B 1 144 ? -14.336 -6.973 -6.629 1 98.88 144 LEU B CA 1
ATOM 2149 C C . LEU B 1 144 ? -15.43 -8.016 -6.477 1 98.88 144 LEU B C 1
ATOM 2151 O O . LEU B 1 144 ? -15.18 -9.219 -6.613 1 98.88 144 LEU B O 1
ATOM 2155 N N . LEU B 1 145 ? -16.672 -7.551 -6.188 1 98.81 145 LEU B N 1
ATOM 2156 C CA . LEU B 1 145 ? -17.812 -8.453 -6.082 1 98.81 145 LEU B CA 1
ATOM 2157 C C . LEU B 1 145 ? -18.078 -9.164 -7.41 1 98.81 145 LEU B C 1
ATOM 2159 O O . LEU B 1 145 ? -18.328 -10.367 -7.434 1 98.81 145 LEU B O 1
ATOM 2163 N N . THR B 1 146 ? -18.031 -8.414 -8.477 1 98.75 146 THR B N 1
ATOM 2164 C CA . THR B 1 146 ? -18.281 -8.977 -9.805 1 98.75 146 THR B CA 1
ATOM 2165 C C . THR B 1 146 ? -17.219 -10.016 -10.148 1 98.75 146 THR B C 1
ATOM 2167 O O . THR B 1 146 ? -17.547 -11.094 -10.648 1 98.75 146 THR B O 1
ATOM 2170 N N . VAL B 1 147 ? -15.961 -9.734 -9.875 1 98.69 147 VAL B N 1
ATOM 2171 C CA . VAL B 1 147 ? -14.891 -10.688 -10.133 1 98.69 147 VAL B CA 1
ATOM 2172 C C . VAL B 1 147 ? -15.102 -11.953 -9.297 1 98.69 147 VAL B C 1
ATOM 2174 O O . VAL B 1 147 ? -14.883 -13.062 -9.781 1 98.69 147 VAL B O 1
ATOM 2177 N N . ALA B 1 148 ? -15.547 -11.781 -8.039 1 98.25 148 ALA B N 1
ATOM 2178 C CA . ALA B 1 148 ? -15.797 -12.914 -7.156 1 98.25 148 ALA B CA 1
ATOM 2179 C C . ALA B 1 148 ? -16.906 -13.805 -7.703 1 98.25 148 ALA B C 1
ATOM 2181 O O . ALA B 1 148 ? -16.844 -15.031 -7.59 1 98.25 148 ALA B O 1
ATOM 2182 N N . LEU B 1 149 ? -17.891 -13.211 -8.273 1 97 149 LEU B N 1
ATOM 2183 C CA . LEU B 1 149 ? -19.031 -13.945 -8.812 1 97 149 LEU B CA 1
ATOM 2184 C C . LEU B 1 149 ? -18.656 -14.688 -10.086 1 97 149 LEU B C 1
ATOM 2186 O O . LEU B 1 149 ? -19.234 -15.734 -10.398 1 97 149 LEU B O 1
ATOM 2190 N N . LEU B 1 150 ? -17.719 -14.148 -10.844 1 94.75 150 LEU B N 1
ATOM 2191 C CA . LEU B 1 150 ? -17.312 -14.727 -12.117 1 94.75 150 LEU B CA 1
ATOM 2192 C C . LEU B 1 150 ? -16.219 -15.773 -11.906 1 94.75 150 LEU B C 1
ATOM 2194 O O . LEU B 1 150 ? -15.922 -16.562 -12.812 1 94.75 150 LEU B O 1
ATOM 2198 N N . ALA B 1 151 ? -15.43 -15.719 -10.758 1 83.69 151 ALA B N 1
ATOM 2199 C CA . ALA B 1 151 ? -14.328 -16.625 -10.484 1 83.69 151 ALA B CA 1
ATOM 2200 C C . ALA B 1 151 ? -14.836 -18.016 -10.117 1 83.69 151 ALA B C 1
ATOM 2202 O O . ALA B 1 151 ? -15.922 -18.156 -9.555 1 83.69 151 ALA B O 1
#

Nearest PDB structures (foldseek):
  2rld-assembly1_B  TM=7.013E-01  e=3.075E+00  Bacteroides thetaiotaomicron VPI-5482
  5och-assembly3_F  TM=2.746E-01  e=1.254E+00  Homo sapiens
  5och-assembly2_D  TM=2.748E-01  e=1.456E+00  Homo sapiens
  5och-assembly1_B  TM=2.748E-01  e=2.397E+00  Homo sapiens
  7lu7-assembly1_CCC  TM=3.057E-01  e=7.925E+00  Homo sapiens

InterPro domains:
  IPR021836 Protein of unknown function DUF3429 [PF11911] (12-148)
  IPR021836 Protein of unknown function DUF3429 [PTHR15887] (15-146)

Secondary structure (DSSP, 8-state):
--TTS-HHHHHHHHHHHHHTTHHHHHHHHHHHHT--BTTB-HHHHHHHHHHHHHHHHHHHHHHHHHTTS---HHHHHHHHHHHHHHHHHHHHHHTT-HHHHHHHHHHHHHHHHHHHHHHHHTTSS-HHHHHHHHHHHHHHHHHHHHHHHH-/--TTS-HHHHHHHHHHHHHTTHHHHHHHHHHHHT--BTTB-HHHHHHHHHHHHHHHHHHHHHHHHHTTS---HHHHHHHHHHHHHHHHHHHHHHTT-HHHHHHHHHHHHHHHHHHHHHHHHTTSS-HHHHHHHHHHHHHHHHHHHHHHHH-

Sequence (302 aa):
MDATLSKLDTRWVTALTLAGGLPFIAAVLMAALGVRLLTLSGPDIAITYGAVIASFLCGLHWGLVLGGRAQATWLLILSNVLCLLAWSGPLLALSGWSVAALGVLIAVFLSLLAVDNILMLRGGLSAAFFRLRVVITSLVVACLLTVALLAMDATLSKLDTRWVTALTLAGGLPFIAAVLMAALGVRLLTLSGPDIAITYGAVIASFLCGLHWGLVLGGRAQATWLLILSNVLCLLAWSGPLLALSGWSVAALGVLIAVFLSLLAVDNILMLRGGLSAAFFRLRVVITSLVVACLLTVALLA

Solvent-accessible surface area (backbone atoms only — not comparable to full-atom values): 14921 Å² total; per-residue (Å²): 122,62,83,69,59,52,74,68,41,49,53,50,52,53,51,54,58,56,56,66,45,49,62,35,54,52,14,32,52,24,37,76,69,70,45,56,68,85,76,39,40,14,64,53,48,37,34,49,50,47,22,28,52,50,11,16,53,27,14,21,54,44,11,18,36,76,32,55,37,33,87,48,59,66,56,50,54,50,26,53,53,46,31,53,49,19,50,47,15,48,54,31,38,72,64,71,35,50,57,61,17,41,50,48,42,45,52,41,52,53,50,51,50,52,49,46,50,54,31,30,77,71,66,45,34,45,66,69,58,45,54,50,48,53,56,48,46,52,52,45,45,53,31,45,52,51,34,45,71,65,99,124,63,84,69,57,52,74,69,42,49,53,49,52,53,52,54,58,56,55,66,43,49,61,36,54,51,13,33,51,23,38,76,70,70,44,56,67,83,77,39,41,14,63,53,47,37,36,51,49,46,22,28,53,48,11,16,53,27,13,20,53,44,11,18,36,76,30,55,38,34,88,50,59,64,56,51,53,49,24,52,53,46,31,54,50,20,50,45,15,48,55,31,38,72,63,71,35,49,57,60,17,39,50,48,41,43,52,42,53,53,50,51,51,52,50,45,50,53,32,33,76,70,66,45,35,45,66,67,60,46,53,51,49,53,55,48,48,52,53,45,44,52,31,45,50,50,33,46,72,65,100